Protein AF-0000000072117543 (afdb_homodimer)

Structure (mmCIF, N/CA/C/O backbone):
data_AF-0000000072117543-model_v1
#
loop_
_entity.id
_entity.type
_entity.pdbx_description
1 polymer 'LOB domain-containing protein 6'
#
loop_
_atom_site.group_PDB
_atom_site.id
_atom_site.type_symbol
_atom_site.label_atom_id
_atom_site.label_alt_id
_atom_site.label_comp_id
_atom_site.label_asym_id
_atom_site.label_entity_id
_atom_site.label_seq_id
_atom_site.pdbx_PDB_ins_code
_atom_site.Cartn_x
_atom_site.Cartn_y
_atom_site.Cartn_z
_atom_site.occupancy
_atom_site.B_iso_or_equiv
_atom_site.auth_seq_id
_atom_site.auth_comp_id
_atom_site.auth_asym_id
_atom_site.auth_atom_id
_atom_site.pdbx_PDB_model_num
ATOM 1 N N . MET A 1 1 ? -34.312 5.879 46.844 1 27.36 1 MET A N 1
ATOM 2 C CA . MET A 1 1 ? -33.438 5.023 46.031 1 27.36 1 MET A CA 1
ATOM 3 C C . MET A 1 1 ? -33.031 5.738 44.75 1 27.36 1 MET A C 1
ATOM 5 O O . MET A 1 1 ? -33.875 6.012 43.875 1 27.36 1 MET A O 1
ATOM 9 N N . SER A 1 2 ? -32.125 6.746 44.812 1 29.12 2 SER A N 1
ATOM 10 C CA . SER A 1 2 ? -31.562 7.66 43.812 1 29.12 2 SER A CA 1
ATOM 11 C C . SER A 1 2 ? -31.016 6.898 42.625 1 29.12 2 SER A C 1
ATOM 13 O O . SER A 1 2 ? -30.203 5.984 42.781 1 29.12 2 SER A O 1
ATOM 15 N N . SER A 1 3 ? -31.875 6.582 41.625 1 30.41 3 SER A N 1
ATOM 16 C CA . SER A 1 3 ? -31.516 6.02 40.344 1 30.41 3 SER A CA 1
ATOM 17 C C . SER A 1 3 ? -30.281 6.699 39.781 1 30.41 3 SER A C 1
ATOM 19 O O . SER A 1 3 ? -30.281 7.906 39.5 1 30.41 3 SER A O 1
ATOM 21 N N . SER A 1 4 ? -29.094 6.383 40.312 1 31.41 4 SER A N 1
ATOM 22 C CA . SER A 1 4 ? -27.812 6.785 39.75 1 31.41 4 SER A CA 1
ATOM 23 C C . SER A 1 4 ? -27.812 6.598 38.219 1 31.41 4 SER A C 1
ATOM 25 O O . SER A 1 4 ? -27.984 5.48 37.719 1 31.41 4 SER A O 1
ATOM 27 N N . SER A 1 5 ? -28.547 7.457 37.5 1 33.91 5 SER A N 1
ATOM 28 C CA . SER A 1 5 ? -28.344 7.566 36.062 1 33.91 5 SER A CA 1
ATOM 29 C C 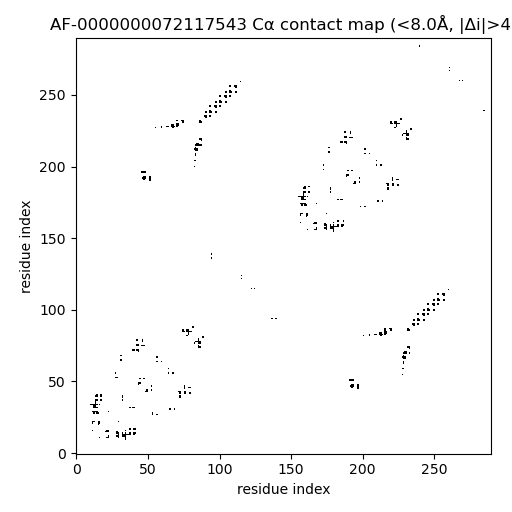. SER A 1 5 ? -26.875 7.332 35.688 1 33.91 5 SER A C 1
ATOM 31 O O . SER A 1 5 ? -26 8.094 36.094 1 33.91 5 SER A O 1
ATOM 33 N N . SER A 1 6 ? -26.359 6.152 35.875 1 35.62 6 SER A N 1
ATOM 34 C CA . SER A 1 6 ? -25.109 5.75 35.281 1 35.62 6 SER A CA 1
ATOM 35 C C . SER A 1 6 ? -24.891 6.445 33.938 1 35.62 6 SER A C 1
ATOM 37 O O . SER A 1 6 ? -25.609 6.195 32.969 1 35.62 6 SER A O 1
ATOM 39 N N . LEU A 1 7 ? -24.781 7.754 33.906 1 36.78 7 LEU A N 1
ATOM 40 C CA . LEU A 1 7 ? -24.234 8.43 32.75 1 36.78 7 LEU A CA 1
ATOM 41 C C . LEU A 1 7 ? -23.266 7.512 32 1 36.78 7 LEU A C 1
ATOM 43 O O . LEU A 1 7 ? -22.219 7.137 32.531 1 36.78 7 LEU A O 1
ATOM 47 N N . SER A 1 8 ? -23.656 6.465 31.516 1 41.28 8 SER A N 1
ATOM 48 C CA . SER A 1 8 ? -22.906 5.707 30.516 1 41.28 8 SER A CA 1
ATOM 49 C C . SER A 1 8 ? -21.891 6.594 29.797 1 41.28 8 SER A C 1
ATOM 51 O O . SER A 1 8 ? -22.266 7.461 29 1 41.28 8 SER A O 1
ATOM 53 N N . SER A 1 9 ? -21.016 7.348 30.344 1 47.25 9 SER A N 1
ATOM 54 C CA . SER A 1 9 ? -19.891 8.195 29.969 1 47.25 9 SER A CA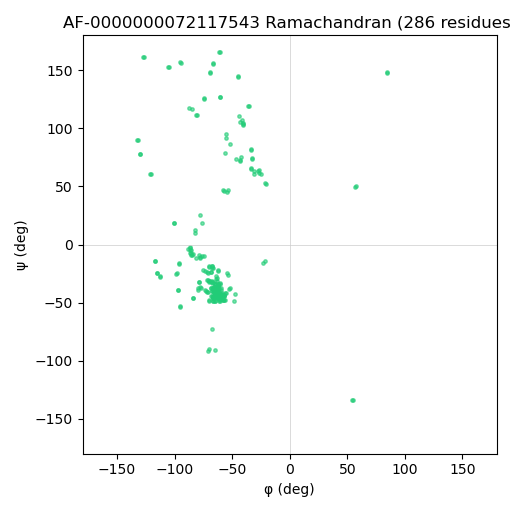 1
ATOM 55 C C . SER A 1 9 ? -19.25 7.73 28.672 1 47.25 9 SER A C 1
ATOM 57 O O . SER A 1 9 ? -18.641 6.656 28.609 1 47.25 9 SER A O 1
ATOM 59 N N . ASN A 1 10 ? -19.953 7.781 27.609 1 61.34 10 ASN A N 1
ATOM 60 C CA . ASN A 1 10 ? -19.531 7.426 26.266 1 61.34 10 ASN A CA 1
ATOM 61 C C . ASN A 1 10 ? -18.047 7.762 26.031 1 61.34 10 ASN A C 1
ATOM 63 O O . ASN A 1 10 ? -17.672 8.93 26.062 1 61.34 10 ASN A O 1
ATOM 67 N N . SER A 1 11 ? -17.109 7.004 26.422 1 84.44 11 SER A N 1
ATOM 68 C CA . SER A 1 11 ? -15.672 7.141 26.25 1 84.44 11 SER A CA 1
ATOM 69 C C . SER A 1 11 ? -15.328 7.766 24.906 1 84.44 11 SER A C 1
ATOM 71 O O . SER A 1 11 ? -15.922 7.41 23.875 1 84.44 11 SER A O 1
ATOM 73 N N . PRO A 1 12 ? -14.648 8.953 25 1 94.12 12 PRO A N 1
ATOM 74 C CA . PRO A 1 12 ? -14.203 9.547 23.734 1 94.12 12 PRO A CA 1
ATOM 75 C C . PRO A 1 12 ? -13.57 8.531 22.797 1 94.12 12 PRO A C 1
ATOM 77 O O . PRO A 1 12 ? -13.023 7.523 23.234 1 94.12 12 PRO A O 1
ATOM 80 N N . CYS A 1 13 ? -13.797 8.695 21.578 1 97.19 13 CYS A N 1
ATOM 81 C CA . CYS A 1 13 ? -13.156 7.801 20.609 1 97.19 13 CYS A CA 1
ATOM 82 C C . CYS A 1 13 ? -11.641 7.898 20.703 1 97.19 13 CYS A C 1
ATOM 84 O O . CYS A 1 13 ? -11.109 8.797 21.359 1 97.19 13 CYS A O 1
ATOM 86 N N . ALA A 1 14 ? -10.914 7.012 20.141 1 97.88 14 ALA A N 1
ATOM 87 C CA . ALA A 1 14 ? -9.453 6.945 20.203 1 97.88 14 ALA A CA 1
ATOM 88 C C . ALA A 1 14 ? -8.82 8.18 19.562 1 97.88 14 ALA A C 1
ATOM 90 O O . ALA A 1 14 ? -7.785 8.656 20.031 1 97.88 14 ALA A O 1
ATOM 91 N N . ALA A 1 15 ? -9.453 8.695 18.531 1 98.25 15 ALA A N 1
ATOM 92 C CA . ALA A 1 15 ? -8.93 9.875 17.844 1 98.25 15 ALA A CA 1
ATOM 93 C C . ALA A 1 15 ? -8.992 11.102 18.75 1 98.25 15 ALA A C 1
ATOM 95 O O . ALA A 1 15 ? -8 11.82 18.906 1 98.25 15 ALA A O 1
ATOM 96 N N . CYS A 1 16 ? -10.109 11.297 19.328 1 98.19 16 CYS A N 1
ATOM 97 C CA . CYS A 1 16 ? -10.305 12.477 20.172 1 98.19 16 CYS A CA 1
ATOM 98 C C . CYS A 1 16 ? -9.445 12.398 21.422 1 98.19 16 CYS A C 1
ATOM 100 O O . CYS A 1 16 ? -8.93 13.414 21.891 1 98.19 16 CYS A O 1
ATOM 102 N N . LYS A 1 17 ? -9.359 11.242 21.984 1 97.31 17 LYS A N 1
ATOM 103 C CA . LYS A 1 17 ? -8.461 11.062 23.125 1 97.31 17 LYS A CA 1
ATOM 104 C C . LYS A 1 17 ? -7.02 11.414 22.75 1 97.31 17 LYS A C 1
ATOM 106 O O . LYS A 1 17 ? -6.332 12.109 23.5 1 97.31 17 LYS A O 1
ATOM 111 N N . PHE A 1 18 ? -6.574 10.883 21.625 1 97.81 18 PHE A N 1
ATOM 112 C CA . PHE A 1 18 ? -5.215 11.102 21.141 1 97.81 18 PHE A CA 1
ATOM 113 C C . PHE A 1 18 ? -4.969 12.57 20.859 1 97.81 18 PHE A C 1
ATOM 115 O O . PHE A 1 18 ? -3.896 13.102 21.156 1 97.81 18 PHE A O 1
ATOM 122 N N . LEU A 1 19 ? -5.953 13.211 20.266 1 97.44 19 LEU A N 1
ATOM 123 C CA . LEU A 1 19 ? -5.82 14.602 19.828 1 97.44 19 LEU A CA 1
ATOM 124 C C . LEU A 1 19 ? -6.164 15.562 20.969 1 97.44 19 LEU A C 1
ATOM 126 O O . LEU A 1 19 ? -6.109 16.781 20.797 1 97.44 19 LEU A O 1
ATOM 130 N N . ARG A 1 20 ? -6.566 15 22.125 1 96.12 20 ARG A N 1
ATOM 131 C CA . ARG A 1 20 ? -6.91 15.766 23.312 1 96.12 20 ARG A CA 1
ATOM 132 C C . ARG A 1 20 ? -8.016 16.766 23.016 1 96.12 20 ARG A C 1
ATOM 134 O O . ARG A 1 20 ? -7.887 17.953 23.312 1 96.12 20 ARG A O 1
ATOM 141 N N . ARG A 1 21 ? -9.07 16.266 22.391 1 94.56 21 ARG A N 1
ATOM 142 C CA . ARG A 1 21 ? -10.266 17.062 22.109 1 94.56 21 ARG A CA 1
ATOM 143 C C . ARG A 1 21 ? -11.516 16.375 22.641 1 94.56 21 ARG A C 1
ATOM 145 O O . ARG A 1 21 ? -11.5 15.18 22.938 1 94.56 21 ARG A O 1
ATOM 152 N N . LYS A 1 22 ? -12.562 17.203 22.781 1 94.38 22 LYS A N 1
ATOM 153 C CA . LYS A 1 22 ? -13.852 16.672 23.203 1 94.38 22 LYS A CA 1
ATOM 154 C C . LYS A 1 22 ? -14.531 15.914 22.078 1 94.38 22 LYS A C 1
ATOM 156 O O . LYS A 1 22 ? -14.695 16.453 20.969 1 94.38 22 LYS A O 1
ATOM 161 N N . CYS A 1 23 ? -14.867 14.742 22.391 1 96.06 23 CYS A N 1
ATOM 162 C CA . CYS A 1 23 ? -15.516 13.898 21.391 1 96.06 23 CYS A CA 1
ATOM 163 C C . CYS A 1 23 ? -17.016 14.211 21.297 1 96.06 23 CYS A C 1
ATOM 165 O O . CYS A 1 23 ? -17.766 13.914 22.234 1 96.06 23 CYS A O 1
ATOM 167 N N . GLN A 1 24 ? -17.484 14.773 20.234 1 94.5 24 GLN A N 1
ATOM 168 C CA . GLN A 1 24 ? -18.859 15.203 20.047 1 94.5 24 GLN A CA 1
ATOM 169 C C . GLN A 1 24 ? -19.672 14.125 19.328 1 94.5 24 GLN A C 1
ATOM 171 O O . GLN A 1 24 ? -19.109 13.234 18.688 1 94.5 24 GLN A O 1
ATOM 176 N N . PRO A 1 25 ? -20.984 14.086 19.453 1 91.31 25 PRO A N 1
ATOM 177 C CA . PRO A 1 25 ? -21.844 13.094 18.797 1 91.31 25 PRO A CA 1
ATOM 178 C C . PRO A 1 25 ? -21.641 13.055 17.281 1 91.31 25 PRO A C 1
ATOM 180 O O . PRO A 1 25 ? -21.797 11.992 16.672 1 91.31 25 PRO A O 1
ATOM 183 N N . GLU A 1 26 ? -21.188 14.078 16.625 1 92.69 26 GLU A N 1
ATOM 184 C CA . GLU A 1 26 ? -21.016 14.125 15.18 1 92.69 26 GLU A CA 1
ATOM 185 C C . GLU A 1 26 ? -19.562 13.906 14.797 1 92.69 26 GLU A C 1
ATOM 187 O O . GLU A 1 26 ? -19.156 14.219 13.68 1 92.69 26 GLU A O 1
ATOM 192 N N . CYS A 1 27 ? -18.812 13.359 15.727 1 95.69 27 CYS A N 1
ATOM 193 C CA . CYS A 1 27 ? -17.406 13.141 15.461 1 95.69 27 CYS A CA 1
ATOM 194 C C . CYS A 1 27 ? -17.203 12.211 14.273 1 95.69 27 CYS A C 1
ATOM 196 O O . CYS A 1 27 ? -17.703 11.086 14.266 1 95.69 27 CYS A O 1
ATOM 198 N N . THR A 1 28 ? -16.406 12.672 13.32 1 94.81 28 THR A N 1
ATOM 199 C CA . THR A 1 28 ? -16.172 11.945 12.078 1 94.81 28 THR A CA 1
ATOM 200 C C . THR A 1 28 ? -15.344 10.695 12.328 1 94.81 28 THR A C 1
ATOM 202 O O . THR A 1 28 ? -15.406 9.734 11.555 1 94.81 28 THR A O 1
ATOM 205 N N . PHE A 1 29 ? -14.648 10.617 13.43 1 97.44 29 PHE A N 1
ATOM 206 C CA . PHE A 1 29 ? -13.711 9.531 13.703 1 97.44 29 PHE A CA 1
ATOM 207 C C . PHE A 1 29 ? -14.352 8.461 14.578 1 97.44 29 PHE A C 1
ATOM 209 O O . PHE A 1 29 ? -13.961 7.293 14.531 1 97.44 29 PHE A O 1
ATOM 216 N N . ALA A 1 30 ? -15.336 8.797 15.344 1 96.88 30 ALA A N 1
ATOM 217 C CA . ALA A 1 30 ? -15.883 7.961 16.406 1 96.88 30 ALA A CA 1
ATOM 218 C C . ALA A 1 30 ? -16.328 6.605 15.859 1 96.88 30 ALA A C 1
ATOM 220 O O . ALA A 1 30 ? -16.062 5.566 16.469 1 96.88 30 ALA A O 1
ATOM 221 N N . PRO A 1 31 ? -16.984 6.531 14.688 1 96.31 31 PRO A N 1
ATOM 222 C CA . PRO A 1 31 ? -17.438 5.23 14.188 1 96.31 31 PRO A CA 1
ATOM 223 C C . PRO A 1 31 ? -16.281 4.309 13.805 1 96.31 31 PRO A C 1
ATOM 225 O O . PRO A 1 31 ? -16.453 3.086 13.766 1 96.31 31 PRO A O 1
ATOM 228 N N . TYR A 1 32 ? -15.125 4.895 13.609 1 97.38 32 TYR A N 1
ATOM 229 C CA . TYR A 1 32 ? -14.094 4.109 12.938 1 97.38 32 TYR A CA 1
ATOM 230 C C . TYR A 1 32 ? -12.891 3.893 13.844 1 97.38 32 TYR A C 1
ATOM 232 O O . TYR A 1 32 ? -12.047 3.035 13.578 1 97.38 32 TYR A O 1
ATOM 240 N N . PHE A 1 33 ? -12.82 4.637 14.906 1 98.06 33 PHE A N 1
ATOM 241 C CA . PHE A 1 33 ? -11.711 4.555 15.844 1 98.06 33 PHE A CA 1
ATOM 242 C C . PHE A 1 33 ? -12.219 4.43 17.266 1 98.06 33 PHE A C 1
ATOM 244 O O . PHE A 1 33 ? -12.141 5.383 18.047 1 98.06 33 PHE A O 1
ATOM 251 N N . PRO A 1 34 ? -12.617 3.283 17.594 1 96.19 34 PRO A N 1
ATOM 252 C CA . PRO A 1 34 ? -13.148 3.076 18.938 1 96.19 34 PRO A CA 1
ATOM 253 C C . PRO A 1 34 ? -12.086 3.238 20.031 1 96.19 34 PRO A C 1
ATOM 255 O O . PRO A 1 34 ? -10.891 3.053 19.766 1 96.19 34 PRO A O 1
ATOM 258 N N . PRO A 1 35 ? -12.492 3.541 21.234 1 95.56 35 PRO A N 1
ATOM 259 C CA . PRO A 1 35 ? -11.555 3.816 22.328 1 95.56 35 PRO A CA 1
ATOM 260 C C . PRO A 1 35 ? -10.68 2.611 22.672 1 95.56 35 PRO A C 1
ATOM 262 O O . PRO A 1 35 ? -9.586 2.773 23.203 1 95.56 35 PRO A O 1
ATOM 265 N N . ASP A 1 36 ? -11.125 1.501 22.344 1 95.25 36 ASP A N 1
ATOM 266 C CA . ASP A 1 36 ? -10.375 0.305 22.719 1 95.25 36 ASP A CA 1
ATOM 267 C C . ASP A 1 36 ? -9.297 -0.018 21.688 1 95.25 36 ASP A C 1
ATOM 269 O O . ASP A 1 36 ? -8.523 -0.959 21.859 1 95.25 36 ASP A O 1
ATOM 273 N N . GLN A 1 37 ? -9.203 0.681 20.594 1 95.81 37 GLN A N 1
ATOM 274 C CA . GLN A 1 37 ? -8.164 0.503 19.594 1 95.81 37 GLN A CA 1
ATOM 275 C C . GLN A 1 37 ? -7.359 1.785 19.391 1 95.81 37 GLN A C 1
ATOM 277 O O . GLN A 1 37 ? -7.305 2.326 18.281 1 95.81 37 GLN A O 1
ATOM 282 N N . PRO A 1 38 ? -6.719 2.242 20.422 1 97.31 38 PRO A N 1
ATOM 283 C CA . PRO A 1 38 ? -6.004 3.518 20.344 1 97.31 38 PRO A CA 1
ATOM 284 C C . PRO A 1 38 ? -4.852 3.486 19.328 1 97.31 38 PRO A C 1
ATOM 286 O O . PRO A 1 38 ? -4.559 4.5 18.703 1 97.31 38 PRO A O 1
ATOM 289 N N . GLN A 1 39 ? -4.211 2.363 19.109 1 98 39 GLN A N 1
ATOM 290 C CA . GLN A 1 39 ? -3.074 2.26 18.203 1 98 39 GLN A CA 1
ATOM 291 C C . GLN A 1 39 ? -3.514 2.426 16.75 1 98 39 GLN A C 1
ATOM 293 O O . GLN A 1 39 ? -2.76 2.941 15.922 1 98 39 GLN A O 1
ATOM 298 N N . LYS A 1 40 ? -4.727 1.984 16.484 1 97.94 40 LYS A N 1
ATOM 299 C CA . LYS A 1 40 ? -5.23 2.113 15.117 1 97.94 40 LYS A CA 1
ATOM 300 C C . LYS A 1 40 ? -5.195 3.566 14.656 1 97.94 40 LYS A C 1
ATOM 302 O O . LYS A 1 40 ? -4.688 3.865 13.57 1 97.94 40 LYS A O 1
ATOM 307 N N . PHE A 1 41 ? -5.695 4.465 15.492 1 98.25 41 PHE A N 1
ATOM 308 C CA . PHE A 1 41 ? -5.691 5.871 15.109 1 98.25 41 PHE A CA 1
ATOM 309 C C . PHE A 1 41 ? -4.281 6.445 15.164 1 98.25 41 PHE A C 1
ATOM 311 O O . PHE A 1 41 ? -3.891 7.23 14.305 1 98.25 41 PHE A O 1
ATOM 318 N N . ALA A 1 42 ? -3.551 6.059 16.172 1 98.56 42 ALA A N 1
ATOM 319 C CA . ALA A 1 42 ? -2.193 6.578 16.328 1 98.56 42 ALA A CA 1
ATOM 320 C C . ALA A 1 42 ? -1.356 6.293 15.086 1 98.56 42 ALA A C 1
ATOM 322 O O . ALA A 1 42 ? -0.629 7.164 14.602 1 98.56 42 ALA A O 1
ATOM 323 N N . ASN A 1 43 ? -1.469 5.102 14.57 1 98.44 43 ASN A N 1
ATOM 324 C CA . ASN A 1 43 ? -0.711 4.715 13.391 1 98.44 43 ASN A CA 1
ATOM 325 C C . ASN A 1 43 ? -1.179 5.477 12.148 1 98.44 43 ASN A C 1
ATOM 327 O O . ASN A 1 43 ? -0.359 5.969 11.375 1 98.44 43 ASN A O 1
ATOM 331 N N . VAL A 1 44 ? -2.5 5.57 12.016 1 98.75 44 VAL A N 1
ATOM 332 C CA . VAL A 1 44 ? -3.07 6.273 10.875 1 98.75 44 VAL A CA 1
ATOM 333 C C . VAL A 1 44 ? -2.674 7.746 10.922 1 98.75 44 VAL A C 1
ATOM 335 O O . VAL A 1 44 ? -2.314 8.336 9.898 1 98.75 44 VAL A O 1
ATOM 338 N N . HIS A 1 45 ? -2.684 8.289 12.086 1 98.44 45 HIS A N 1
ATOM 339 C CA . HIS A 1 45 ? -2.316 9.695 12.266 1 98.44 45 HIS A CA 1
ATOM 340 C C . HIS A 1 45 ? -0.845 9.922 11.945 1 98.44 45 HIS A C 1
ATOM 342 O O . HIS A 1 45 ? -0.49 10.93 11.328 1 98.44 45 HIS A O 1
ATOM 348 N N . LYS A 1 46 ? -0.027 9.039 12.422 1 98 46 LYS A N 1
ATOM 349 C CA . LYS A 1 46 ? 1.412 9.18 12.219 1 98 46 LYS A CA 1
ATOM 350 C C . LYS A 1 46 ? 1.763 9.188 10.734 1 98 46 LYS A C 1
ATOM 352 O O . LYS A 1 46 ? 2.682 9.891 10.312 1 98 46 LYS A O 1
ATOM 357 N N . VAL A 1 47 ? 1.016 8.438 9.953 1 98.69 47 VAL A N 1
ATOM 358 C CA . VAL A 1 47 ? 1.385 8.242 8.562 1 98.69 47 VAL A CA 1
ATOM 359 C C . VAL A 1 47 ? 0.614 9.219 7.676 1 98.69 47 VAL A C 1
ATOM 361 O O . VAL A 1 47 ? 1.186 9.828 6.77 1 98.69 47 VAL A O 1
ATOM 364 N N . PHE A 1 48 ? -0.648 9.461 7.977 1 98.56 48 PHE A N 1
ATOM 365 C CA . PHE A 1 48 ? -1.488 10.203 7.043 1 98.56 48 PHE A CA 1
ATOM 366 C C . PHE A 1 48 ? -1.87 11.562 7.621 1 98.56 48 PHE A C 1
ATOM 368 O O . PHE A 1 48 ? -2.164 12.5 6.875 1 98.56 48 PHE A O 1
ATOM 375 N N . GLY A 1 49 ? -1.917 11.656 8.938 1 97.94 49 GLY A N 1
ATOM 376 C CA . GLY A 1 49 ? -2.383 12.891 9.562 1 97.94 49 GLY A CA 1
ATOM 377 C C . GLY A 1 49 ? -3.895 12.961 9.688 1 97.94 49 GLY A C 1
ATOM 378 O O . GLY A 1 49 ? -4.617 12.453 8.82 1 97.94 49 GLY A O 1
ATOM 379 N N . ALA A 1 50 ? -4.344 13.602 10.711 1 97.19 50 ALA A N 1
ATOM 380 C CA . ALA A 1 50 ? -5.77 13.695 11.008 1 97.19 50 ALA A CA 1
ATOM 381 C C . ALA A 1 50 ? -6.504 14.5 9.938 1 97.19 50 ALA A C 1
ATOM 383 O O . ALA A 1 50 ? -7.609 14.141 9.531 1 97.19 50 ALA A O 1
ATOM 384 N N . SER A 1 51 ? -5.887 15.547 9.43 1 96.31 51 SER A N 1
ATOM 385 C CA . SER A 1 51 ? -6.523 16.422 8.445 1 96.31 51 SER A CA 1
ATOM 386 C C . SER A 1 51 ? -6.758 15.688 7.129 1 96.31 51 SER A C 1
ATOM 388 O O . SER A 1 51 ? -7.84 15.773 6.547 1 96.31 51 SER A O 1
ATOM 390 N N . ASN A 1 52 ? -5.77 15.016 6.703 1 97.25 52 ASN A N 1
ATOM 391 C CA . ASN A 1 52 ? -5.891 14.297 5.441 1 97.25 52 ASN A CA 1
ATOM 392 C C . ASN A 1 52 ? -6.902 13.156 5.535 1 97.25 52 ASN A C 1
ATOM 394 O O . ASN A 1 52 ? -7.641 12.898 4.586 1 97.25 52 ASN A O 1
ATOM 398 N N . VAL A 1 53 ? -6.918 12.492 6.691 1 98.06 53 VAL A N 1
ATOM 399 C CA . VAL A 1 53 ? -7.887 11.414 6.898 1 98.06 53 VAL A CA 1
ATOM 400 C C . VAL A 1 53 ? -9.305 11.984 6.891 1 98.06 53 VAL A C 1
ATOM 402 O O . VAL A 1 53 ? -10.211 11.414 6.281 1 98.06 53 VAL A O 1
ATOM 405 N N . THR A 1 54 ? -9.5 13.109 7.543 1 97.69 54 THR A N 1
ATOM 406 C CA . THR A 1 54 ? -10.805 13.758 7.566 1 97.69 54 THR A CA 1
ATOM 407 C C . THR A 1 54 ? -11.242 14.148 6.156 1 97.69 54 THR A C 1
ATOM 409 O O . THR A 1 54 ? -12.391 13.922 5.777 1 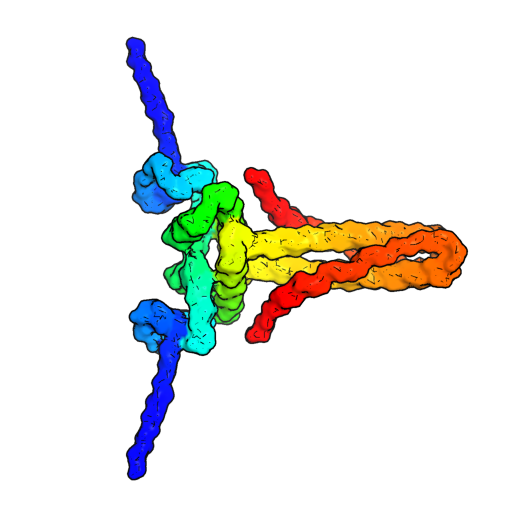97.69 54 THR A O 1
ATOM 412 N N . LYS A 1 55 ? -10.328 14.766 5.422 1 97.75 55 LYS A N 1
ATOM 413 C CA . LYS A 1 55 ? -10.625 15.148 4.043 1 97.75 55 LYS A CA 1
ATOM 414 C C . LYS A 1 55 ? -11.047 13.938 3.215 1 97.75 55 LYS A C 1
ATOM 416 O O . LYS A 1 55 ? -12.023 14 2.465 1 97.75 55 LYS A O 1
ATOM 421 N N . LEU A 1 56 ? -10.336 12.812 3.355 1 97.44 56 LEU A N 1
ATOM 422 C CA . LEU A 1 56 ? -10.641 11.594 2.617 1 97.44 56 LEU A CA 1
ATOM 423 C C . LEU A 1 56 ? -12.031 11.078 2.979 1 97.44 56 LEU A C 1
ATOM 425 O O . LEU A 1 56 ? -12.82 10.727 2.094 1 97.44 56 LEU A O 1
ATOM 429 N N . LEU A 1 57 ? -12.32 11.055 4.266 1 97.56 57 LEU A N 1
ATOM 430 C CA . LEU A 1 57 ? -13.602 10.539 4.73 1 97.56 57 LEU A CA 1
ATOM 431 C C . LEU A 1 57 ? -14.75 11.414 4.238 1 97.56 57 LEU A C 1
ATOM 433 O O . LEU A 1 57 ? -15.82 10.906 3.912 1 97.56 57 LEU A O 1
ATOM 437 N N . ASN A 1 58 ? -14.484 12.695 4.141 1 96.88 58 ASN A N 1
ATOM 438 C CA . ASN A 1 58 ? -15.508 13.625 3.686 1 96.88 58 ASN A CA 1
ATOM 439 C C . ASN A 1 58 ? -15.797 13.453 2.195 1 96.88 58 ASN A C 1
ATOM 441 O O . ASN A 1 58 ? -16.875 13.805 1.725 1 96.88 58 ASN A O 1
ATOM 445 N N . GLU A 1 59 ? -14.852 12.953 1.499 1 96.69 59 GLU A N 1
ATOM 446 C CA . GLU A 1 59 ? -15.008 12.758 0.059 1 96.69 59 GLU A CA 1
ATOM 447 C C . GLU A 1 59 ? -15.703 11.438 -0.252 1 96.69 59 GLU A C 1
ATOM 449 O O . GLU A 1 59 ? -16.156 11.219 -1.378 1 96.69 59 GLU A O 1
ATOM 454 N N . LEU A 1 60 ? -15.898 10.594 0.698 1 97.56 60 LEU A N 1
ATOM 455 C CA . LEU A 1 60 ? -16.422 9.25 0.485 1 97.56 60 LEU A CA 1
ATOM 456 C C . LEU A 1 60 ? -17.875 9.156 0.922 1 97.56 60 LEU A C 1
ATOM 458 O O . LEU A 1 60 ? -18.328 9.93 1.767 1 97.56 60 LEU A O 1
ATOM 462 N N . GLN A 1 61 ? -18.562 8.25 0.283 1 97.06 61 GLN A N 1
ATOM 463 C CA . GLN A 1 61 ? -19.891 7.914 0.761 1 97.06 61 GLN A CA 1
ATOM 464 C C . GLN A 1 61 ? -19.828 7.18 2.098 1 97.06 61 GLN A C 1
ATOM 466 O O . GLN A 1 61 ? -18.859 6.457 2.369 1 97.06 61 GLN A O 1
ATOM 471 N N . PRO A 1 62 ? -20.844 7.367 2.939 1 95.62 62 PRO A N 1
ATOM 472 C CA . PRO A 1 62 ? -20.828 6.77 4.277 1 95.62 62 PRO A CA 1
ATOM 473 C C . PRO A 1 62 ? -20.562 5.27 4.254 1 95.62 62 PRO A C 1
ATOM 475 O O . PRO A 1 62 ? -19.828 4.754 5.102 1 95.62 62 PRO A O 1
ATOM 478 N N . HIS A 1 63 ? -21.078 4.527 3.316 1 95.81 63 HIS A N 1
ATOM 479 C CA . HIS A 1 63 ? -20.938 3.074 3.299 1 95.81 63 HIS A CA 1
ATOM 480 C C . HIS A 1 63 ? -19.531 2.654 2.875 1 95.81 63 HIS A C 1
ATOM 482 O O . HIS A 1 63 ? -19.141 1.499 3.057 1 95.81 63 HIS A O 1
ATOM 488 N N . GLN A 1 64 ? -18.719 3.615 2.395 1 97.81 64 GLN A N 1
ATOM 489 C CA . GLN A 1 64 ? -17.359 3.346 1.939 1 97.81 64 GLN A CA 1
ATOM 490 C C . GLN A 1 64 ? -16.344 3.639 3.039 1 97.81 64 GLN A C 1
ATOM 492 O O . GLN A 1 64 ? -15.203 3.188 2.971 1 97.81 64 GLN A O 1
ATOM 497 N N . ARG A 1 65 ? -16.719 4.34 4.023 1 97.88 65 ARG A N 1
ATOM 498 C CA . ARG A 1 65 ? -15.781 4.953 4.957 1 97.88 65 ARG A CA 1
ATOM 499 C C . ARG A 1 65 ? -15.133 3.896 5.848 1 97.88 65 ARG A C 1
ATOM 501 O O . ARG A 1 65 ? -13.938 3.977 6.148 1 97.88 65 ARG A O 1
ATOM 508 N N . GLU A 1 66 ? -15.898 2.959 6.277 1 95.81 66 GLU A N 1
ATOM 509 C CA . GLU A 1 66 ? -15.336 1.913 7.125 1 95.81 66 GLU A CA 1
ATOM 510 C C . GLU A 1 66 ? -14.219 1.161 6.398 1 95.81 66 GLU A C 1
ATOM 512 O O . GLU A 1 66 ? -13.148 0.935 6.961 1 95.81 66 GLU A O 1
ATOM 517 N N . ASP A 1 67 ? -14.453 0.779 5.168 1 97.06 67 ASP A N 1
ATOM 518 C CA . ASP A 1 67 ? -13.445 0.087 4.375 1 97.06 67 ASP A CA 1
ATOM 519 C C . ASP A 1 67 ? -12.219 0.973 4.152 1 97.06 67 ASP A C 1
ATOM 521 O O . ASP A 1 67 ? -11.086 0.492 4.188 1 97.06 67 ASP A O 1
ATOM 525 N N . ALA A 1 68 ? -12.422 2.172 3.867 1 98.31 68 ALA A N 1
ATOM 526 C CA . ALA A 1 68 ? -11.32 3.1 3.633 1 98.31 68 ALA A CA 1
ATOM 527 C C . ALA A 1 68 ? -10.445 3.242 4.879 1 98.31 68 ALA A C 1
ATOM 529 O O . ALA A 1 68 ? -9.211 3.219 4.785 1 98.31 68 ALA A O 1
ATOM 530 N N . VAL A 1 69 ? -11.078 3.355 6.051 1 98.5 69 VAL A N 1
ATOM 531 C CA . VAL A 1 69 ? -10.328 3.506 7.297 1 98.5 69 VAL A CA 1
ATOM 532 C C . VAL A 1 69 ? -9.523 2.238 7.574 1 98.5 69 VAL A C 1
ATOM 534 O O . VAL A 1 69 ? -8.375 2.309 8.008 1 98.5 69 VAL A O 1
ATOM 537 N N . ASN A 1 70 ? -10.141 1.121 7.305 1 97.81 70 ASN A N 1
ATOM 538 C CA . ASN A 1 70 ? -9.438 -0.141 7.504 1 97.81 70 ASN A CA 1
ATOM 539 C C . ASN A 1 70 ? -8.258 -0.28 6.551 1 97.81 70 ASN A C 1
ATOM 541 O O . ASN A 1 70 ? -7.195 -0.782 6.938 1 97.81 70 ASN A O 1
ATOM 545 N N . SER A 1 71 ? -8.422 0.107 5.352 1 98.69 71 SER A N 1
ATOM 546 C CA . SER A 1 71 ? -7.32 0.077 4.395 1 98.69 71 SER A CA 1
ATOM 547 C C . SER A 1 71 ? -6.215 1.051 4.789 1 98.69 71 SER A C 1
ATOM 549 O O . SER A 1 71 ? -5.027 0.727 4.688 1 98.69 71 SER A O 1
ATOM 551 N N . LEU A 1 72 ? -6.613 2.199 5.258 1 98.62 72 LEU A N 1
ATOM 552 C CA . LEU A 1 72 ? -5.637 3.166 5.742 1 98.62 72 LEU A CA 1
ATOM 553 C C . LEU A 1 72 ? -4.844 2.596 6.914 1 98.62 72 LEU A C 1
ATOM 555 O O . LEU A 1 72 ? -3.623 2.766 6.988 1 98.62 72 LEU A O 1
ATOM 559 N N . ALA A 1 73 ? -5.586 1.973 7.781 1 98.69 73 ALA A N 1
ATOM 560 C CA . ALA A 1 73 ? -4.934 1.396 8.953 1 98.69 73 ALA A CA 1
ATOM 561 C C . ALA A 1 73 ? -3.918 0.33 8.547 1 98.69 73 ALA A C 1
ATOM 563 O O . ALA A 1 73 ? -2.812 0.277 9.094 1 98.69 73 ALA A O 1
ATOM 564 N N . TYR A 1 74 ? -4.273 -0.49 7.621 1 98.5 74 TYR A N 1
ATOM 565 C CA . TYR A 1 74 ? -3.348 -1.502 7.121 1 98.5 74 TYR A CA 1
ATOM 566 C C . TYR A 1 74 ? -2.111 -0.856 6.508 1 98.5 74 TYR A C 1
ATOM 568 O O . TYR A 1 74 ? -0.983 -1.269 6.793 1 98.5 74 TYR A O 1
ATOM 576 N N . GLU A 1 75 ? -2.326 0.105 5.668 1 98.62 75 GLU A N 1
ATOM 577 C CA . GLU A 1 75 ? -1.224 0.781 4.988 1 98.62 75 GLU A CA 1
ATOM 578 C C . GLU A 1 75 ? -0.325 1.506 5.988 1 98.62 75 GLU A C 1
ATOM 580 O O . GLU A 1 75 ? 0.898 1.522 5.828 1 98.62 75 GLU A O 1
ATOM 585 N N . ALA A 1 76 ? -0.953 2.08 6.934 1 98.81 76 ALA A N 1
ATOM 586 C CA . ALA A 1 76 ? -0.165 2.732 7.977 1 98.81 76 ALA A CA 1
ATOM 587 C C . ALA A 1 76 ? 0.716 1.727 8.711 1 98.81 76 ALA A C 1
ATOM 589 O O . ALA A 1 76 ? 1.898 1.983 8.945 1 98.81 76 ALA A O 1
ATOM 590 N N . ASP A 1 77 ? 0.136 0.659 9.031 1 98.5 77 ASP A N 1
ATOM 591 C CA . ASP A 1 77 ? 0.884 -0.382 9.727 1 98.5 77 ASP A CA 1
ATOM 592 C C . ASP A 1 77 ? 2.074 -0.854 8.898 1 98.5 77 ASP A C 1
ATOM 594 O O . ASP A 1 77 ? 3.17 -1.05 9.422 1 98.5 77 ASP A O 1
ATOM 598 N N . MET A 1 78 ? 1.872 -1.024 7.637 1 98.12 78 MET A N 1
ATOM 599 C CA . MET A 1 78 ? 2.945 -1.495 6.766 1 98.12 78 MET A CA 1
ATOM 600 C C . MET A 1 78 ? 4.059 -0.458 6.664 1 98.12 78 MET A C 1
ATOM 602 O O . MET A 1 78 ? 5.238 -0.81 6.617 1 98.12 78 MET A O 1
ATOM 606 N N . ARG A 1 79 ? 3.668 0.802 6.629 1 98.44 79 ARG A N 1
ATOM 607 C CA . ARG A 1 79 ? 4.652 1.877 6.539 1 98.44 79 ARG A CA 1
ATOM 608 C C . ARG A 1 79 ? 5.473 1.979 7.82 1 98.44 79 ARG A C 1
ATOM 610 O O . ARG A 1 79 ? 6.676 2.238 7.773 1 98.44 79 ARG A O 1
ATOM 617 N N . LEU A 1 80 ? 4.801 1.759 8.93 1 98.31 80 LEU A N 1
ATOM 618 C CA . LEU A 1 80 ? 5.5 1.835 10.211 1 98.31 80 LEU A CA 1
ATOM 619 C C . LEU A 1 80 ? 6.438 0.645 10.391 1 98.31 80 LEU A C 1
ATOM 621 O O . LEU A 1 80 ? 7.5 0.774 11 1 98.31 80 LEU A O 1
ATOM 625 N N . ARG A 1 81 ? 6.109 -0.482 9.828 1 97.81 81 ARG A N 1
ATOM 626 C CA . ARG A 1 81 ? 6.949 -1.676 9.906 1 97.81 81 ARG A CA 1
ATOM 627 C C . ARG A 1 81 ? 8.125 -1.582 8.938 1 97.81 81 ARG A C 1
ATOM 629 O O . ARG A 1 81 ? 9.227 -2.051 9.242 1 97.81 81 ARG A O 1
ATOM 636 N N . ASP A 1 82 ? 7.875 -1.021 7.82 1 97.94 82 ASP A N 1
ATOM 637 C CA . ASP A 1 82 ? 8.867 -0.801 6.777 1 97.94 82 ASP A CA 1
ATOM 638 C C . ASP A 1 82 ? 8.812 0.632 6.254 1 97.94 82 ASP A C 1
ATOM 640 O O . ASP A 1 82 ? 8.156 0.905 5.25 1 97.94 82 ASP A O 1
ATOM 644 N N . PRO A 1 83 ? 9.531 1.495 6.828 1 98.12 83 PRO A N 1
ATOM 645 C CA . PRO A 1 83 ? 9.422 2.916 6.488 1 98.12 83 PRO A CA 1
ATOM 646 C C . PRO A 1 83 ? 9.898 3.223 5.07 1 98.12 83 PRO A C 1
ATOM 648 O O . PRO A 1 83 ? 9.562 4.273 4.516 1 98.12 83 PRO A O 1
ATOM 651 N N . VAL A 1 84 ? 10.68 2.348 4.516 1 98.31 84 VAL A N 1
ATOM 652 C CA . VAL A 1 84 ? 11.234 2.613 3.189 1 98.31 84 VAL A CA 1
ATOM 653 C C . VAL A 1 84 ? 10.227 2.203 2.119 1 98.31 84 VAL A C 1
ATOM 655 O O . VAL A 1 84 ? 9.914 2.986 1.219 1 98.31 84 VAL A O 1
ATOM 658 N N . TYR A 1 85 ? 9.625 1.043 2.221 1 97.88 85 TYR A N 1
ATOM 659 C CA . TYR A 1 85 ? 8.867 0.54 1.082 1 97.88 85 TYR A CA 1
ATOM 660 C C . TYR A 1 85 ? 7.383 0.447 1.414 1 97.88 85 TYR A C 1
ATOM 662 O O . TYR A 1 85 ? 6.539 0.432 0.515 1 97.88 85 TYR A O 1
ATOM 670 N N . GLY A 1 86 ? 6.977 0.316 2.668 1 97.88 86 GLY A N 1
ATOM 671 C CA . GLY A 1 86 ? 5.566 0.208 3.012 1 97.88 86 GLY A CA 1
ATOM 672 C C . GLY A 1 86 ? 4.855 -0.908 2.27 1 97.88 86 GLY A C 1
ATOM 673 O O . GLY A 1 86 ? 5.367 -2.027 2.184 1 97.88 86 GLY A O 1
ATOM 674 N N . CYS A 1 87 ? 3.709 -0.579 1.758 1 98.38 87 CYS A N 1
ATOM 675 C CA . CYS A 1 87 ? 2.904 -1.561 1.04 1 98.38 87 CYS A CA 1
ATOM 676 C C . CYS A 1 87 ? 3.568 -1.952 -0.275 1 98.38 87 CYS A C 1
ATOM 678 O O . CYS A 1 87 ? 3.277 -3.014 -0.83 1 98.38 87 CYS A O 1
ATOM 680 N N . VAL A 1 88 ? 4.391 -1.085 -0.775 1 98.25 88 VAL A N 1
ATOM 681 C CA . VAL A 1 88 ? 5.086 -1.39 -2.021 1 98.25 88 VAL A CA 1
ATOM 682 C C . VAL A 1 88 ? 5.977 -2.613 -1.829 1 98.25 88 VAL A C 1
ATOM 684 O O . VAL A 1 88 ? 6.145 -3.42 -2.748 1 98.25 88 VAL A O 1
ATOM 687 N N . GLY A 1 89 ? 6.527 -2.707 -0.604 1 97.81 89 GLY A N 1
ATOM 688 C CA . GLY A 1 89 ? 7.27 -3.916 -0.29 1 97.81 89 GLY A CA 1
ATOM 689 C C . GLY A 1 89 ? 6.43 -5.176 -0.378 1 97.81 89 GLY A C 1
ATOM 690 O O . GLY A 1 89 ? 6.859 -6.176 -0.954 1 97.81 89 GLY A O 1
ATOM 691 N N . VAL A 1 90 ? 5.273 -5.141 0.102 1 97.25 90 VAL A N 1
ATOM 692 C CA . VAL A 1 90 ? 4.34 -6.266 0.069 1 97.25 90 VAL A CA 1
ATOM 693 C C . VAL A 1 90 ? 3.965 -6.582 -1.376 1 97.25 90 VAL A C 1
ATOM 695 O O . VAL A 1 90 ? 3.986 -7.746 -1.788 1 97.25 90 VAL A O 1
ATOM 698 N N . ILE A 1 91 ? 3.625 -5.566 -2.041 1 97.69 91 ILE A N 1
ATOM 699 C CA . ILE A 1 91 ? 3.223 -5.707 -3.436 1 97.69 91 ILE A CA 1
ATOM 700 C C . ILE A 1 91 ? 4.359 -6.332 -4.238 1 97.69 91 ILE A C 1
ATOM 702 O O . ILE A 1 91 ? 4.137 -7.25 -5.031 1 97.69 91 ILE A O 1
ATOM 706 N N . SER A 1 92 ? 5.531 -5.809 -4.016 1 96.94 92 SER A N 1
ATOM 707 C CA . SER A 1 92 ? 6.695 -6.336 -4.715 1 96.94 92 SER A CA 1
ATOM 708 C C . SER A 1 92 ? 6.887 -7.82 -4.426 1 96.94 92 SER A C 1
ATOM 710 O O . SER A 1 92 ? 7.168 -8.602 -5.336 1 96.94 92 SER A O 1
ATOM 712 N N . LEU A 1 93 ? 6.805 -8.227 -3.238 1 96.44 93 LEU A N 1
ATOM 713 C CA . LEU A 1 93 ? 6.953 -9.625 -2.855 1 96.44 93 LEU A CA 1
ATOM 714 C C . LEU A 1 93 ? 5.879 -10.484 -3.518 1 96.44 93 LEU A C 1
ATOM 716 O O . LEU A 1 93 ? 6.176 -11.555 -4.055 1 96.44 93 LEU A O 1
ATOM 720 N N . LEU A 1 94 ? 4.695 -9.984 -3.475 1 96.06 94 LEU A N 1
ATOM 721 C CA . LEU A 1 94 ? 3.59 -10.727 -4.074 1 96.06 94 LEU A CA 1
ATOM 722 C C . LEU A 1 94 ? 3.779 -10.859 -5.582 1 96.06 94 LEU A C 1
ATOM 724 O O . LEU A 1 94 ? 3.527 -11.93 -6.148 1 96.06 94 LEU A O 1
ATOM 728 N N . GLN A 1 95 ? 4.188 -9.797 -6.145 1 95 95 GLN A N 1
ATOM 729 C CA . GLN A 1 95 ? 4.434 -9.828 -7.586 1 95 95 GLN A CA 1
ATOM 730 C C . GLN A 1 95 ? 5.535 -10.828 -7.934 1 95 95 GLN A C 1
ATOM 732 O O . GLN A 1 95 ? 5.441 -11.539 -8.938 1 95 95 GLN A O 1
ATOM 737 N N . HIS A 1 96 ? 6.555 -10.891 -7.207 1 94.12 96 HIS A N 1
ATOM 738 C CA . HIS A 1 96 ? 7.621 -11.859 -7.43 1 94.12 96 HIS A CA 1
ATOM 739 C C . HIS A 1 96 ? 7.105 -13.289 -7.285 1 94.12 96 HIS A C 1
ATOM 741 O O . HIS A 1 96 ? 7.414 -14.148 -8.117 1 94.12 96 HIS A O 1
ATOM 747 N N . GLN A 1 97 ? 6.379 -13.477 -6.297 1 95.06 97 GLN A N 1
ATOM 748 C CA . GLN A 1 97 ? 5.805 -14.805 -6.07 1 95.06 97 GLN A CA 1
ATOM 749 C C . GLN A 1 97 ? 4.902 -15.211 -7.23 1 95.06 97 GLN A C 1
ATOM 751 O O . GLN A 1 97 ? 4.926 -16.375 -7.66 1 95.06 97 GLN A O 1
ATOM 756 N N . LEU A 1 98 ? 4.121 -14.328 -7.68 1 95.19 98 LEU A N 1
ATOM 757 C CA . LEU A 1 98 ? 3.234 -14.594 -8.805 1 95.19 98 LEU A CA 1
ATOM 758 C C . LEU A 1 98 ? 4.027 -15.008 -10.039 1 95.19 98 LEU A C 1
ATOM 760 O O . LEU A 1 98 ? 3.666 -15.969 -10.727 1 95.19 98 LEU A O 1
ATOM 764 N N . ARG A 1 99 ? 5.039 -14.273 -10.273 1 93.69 99 ARG A N 1
ATOM 765 C CA . ARG A 1 99 ? 5.867 -14.594 -11.43 1 93.69 99 ARG A CA 1
ATOM 766 C C . ARG A 1 99 ? 6.457 -15.992 -11.305 1 93.69 99 ARG A C 1
ATOM 768 O O . ARG A 1 99 ? 6.465 -16.766 -12.266 1 93.69 99 ARG A O 1
ATOM 775 N N . GLN A 1 100 ? 6.953 -16.281 -10.164 1 94.88 100 GLN A N 1
ATOM 776 C CA . GLN A 1 100 ? 7.527 -17.609 -9.93 1 94.88 100 GLN A CA 1
ATOM 777 C C . GLN A 1 100 ? 6.484 -18.703 -10.148 1 94.88 100 GLN A C 1
ATOM 779 O O . GLN A 1 100 ? 6.766 -19.703 -10.805 1 94.88 100 GLN A O 1
ATOM 784 N N . LEU A 1 101 ? 5.324 -18.469 -9.617 1 93.88 101 LEU A N 1
ATOM 785 C CA . LEU A 1 101 ? 4.258 -19.453 -9.758 1 93.88 101 LEU A CA 1
ATOM 786 C C . LEU A 1 101 ? 3.828 -19.594 -11.211 1 93.88 101 LEU A C 1
ATOM 788 O O . LEU A 1 101 ? 3.518 -20.688 -11.672 1 93.88 101 LEU A O 1
ATOM 792 N N . GLN A 1 102 ? 3.799 -18.5 -11.828 1 93.56 102 GLN A N 1
ATOM 793 C CA . GLN A 1 102 ? 3.457 -18.531 -13.25 1 93.56 102 GLN A CA 1
ATOM 794 C C . GLN A 1 102 ? 4.473 -19.344 -14.047 1 93.56 102 GLN A C 1
ATOM 796 O O . GLN A 1 102 ? 4.098 -20.109 -14.938 1 93.56 102 GLN A O 1
ATOM 801 N N . MET A 1 103 ? 5.688 -19.219 -13.75 1 92.75 103 MET A N 1
ATOM 802 C CA . MET A 1 103 ? 6.73 -20 -14.422 1 92.75 103 MET A CA 1
ATOM 803 C C . MET A 1 103 ? 6.598 -21.484 -14.094 1 92.75 103 MET A C 1
ATOM 805 O O . MET A 1 103 ? 6.703 -22.328 -14.984 1 92.75 103 MET A O 1
ATOM 809 N N . ASP A 1 104 ? 6.398 -21.703 -12.867 1 88.88 104 ASP A N 1
ATOM 810 C CA . ASP A 1 104 ? 6.223 -23.094 -12.445 1 88.88 104 ASP A CA 1
ATOM 811 C C . ASP A 1 104 ? 5.027 -23.734 -13.141 1 88.88 104 ASP A C 1
ATOM 813 O O . ASP A 1 104 ? 5.094 -24.891 -13.57 1 88.88 104 ASP A O 1
ATOM 817 N N . LEU A 1 105 ? 3.963 -23.047 -13.219 1 92.19 105 LEU A N 1
ATOM 818 C CA . LEU A 1 105 ? 2.762 -23.547 -13.867 1 92.19 105 LEU A CA 1
ATOM 819 C C . LEU A 1 105 ? 3.006 -23.781 -15.352 1 92.19 105 LEU A C 1
ATOM 821 O O . LEU A 1 105 ? 2.561 -24.781 -15.914 1 92.19 105 LEU A O 1
ATOM 825 N N . SER A 1 106 ? 3.633 -22.859 -15.969 1 89.56 106 SER A N 1
ATOM 826 C CA . SER A 1 106 ? 3.965 -23.031 -17.375 1 89.56 106 SER A CA 1
ATOM 827 C C . SER A 1 106 ? 4.809 -24.281 -17.609 1 89.56 106 SER A C 1
ATOM 829 O O . SER A 1 106 ? 4.586 -25.016 -18.562 1 89.56 106 SER A O 1
ATOM 831 N N . CYS A 1 107 ? 5.777 -24.5 -16.781 1 89.06 107 CYS A N 1
ATOM 832 C CA . CYS A 1 107 ? 6.625 -25.688 -16.859 1 89.06 107 CYS A CA 1
ATOM 833 C C . CYS A 1 107 ? 5.809 -26.953 -16.656 1 89.06 107 CYS A C 1
ATOM 835 O O . CYS A 1 107 ? 5.984 -27.938 -17.375 1 89.06 107 CYS A O 1
ATOM 837 N N . ALA A 1 108 ? 4.922 -26.891 -15.719 1 85.38 108 ALA A N 1
ATOM 838 C CA . ALA A 1 108 ? 4.066 -28.031 -15.453 1 85.38 108 ALA A CA 1
ATOM 839 C C . ALA A 1 108 ? 3.156 -28.328 -16.641 1 85.38 108 ALA A C 1
ATOM 841 O O . ALA A 1 108 ? 2.971 -29.484 -17.031 1 85.38 108 ALA A O 1
ATOM 842 N N . LYS A 1 109 ? 2.621 -27.359 -17.219 1 86.81 109 LYS A N 1
ATOM 843 C CA . LYS A 1 109 ? 1.752 -27.516 -18.375 1 86.81 109 LYS A CA 1
ATOM 844 C C . LYS A 1 109 ? 2.529 -28.047 -19.578 1 86.81 109 LYS A C 1
ATOM 846 O O . LYS A 1 109 ? 2.02 -28.859 -20.344 1 86.81 109 LYS A O 1
ATOM 851 N N . SER A 1 110 ? 3.727 -27.531 -19.703 1 85.31 110 SER A N 1
ATOM 852 C CA . SER A 1 110 ? 4.582 -28.016 -20.781 1 85.31 110 SER A CA 1
ATOM 853 C C . SER A 1 110 ? 4.895 -29.5 -20.609 1 85.31 110 SER A C 1
ATOM 855 O O . SER A 1 110 ? 4.867 -30.25 -21.578 1 85.31 110 SER A O 1
ATOM 857 N N . GLU A 1 111 ? 5.195 -29.875 -19.438 1 84.12 111 GLU A N 1
ATOM 858 C CA . GLU A 1 111 ? 5.465 -31.266 -19.141 1 84.12 111 GLU A CA 1
ATOM 859 C C . GLU A 1 111 ? 4.234 -32.125 -19.406 1 84.12 111 GLU A C 1
ATOM 861 O O . GLU A 1 111 ? 4.336 -33.219 -20 1 84.12 111 GLU A O 1
ATOM 866 N N . LEU A 1 112 ? 3.115 -31.719 -18.969 1 82.5 112 LEU A N 1
ATOM 867 C CA . LEU A 1 112 ? 1.862 -32.438 -19.172 1 82.5 112 LEU A CA 1
ATOM 868 C C . LEU A 1 112 ? 1.562 -32.594 -20.656 1 82.5 112 LEU A C 1
ATOM 870 O O . LEU A 1 112 ? 1.025 -33.625 -21.078 1 82.5 112 LEU A O 1
ATOM 874 N N . SER A 1 113 ? 1.859 -31.609 -21.438 1 85.25 113 SER A N 1
ATOM 875 C CA . SER A 1 113 ? 1.587 -31.641 -22.875 1 85.25 113 SER A CA 1
ATOM 876 C C . SER A 1 113 ? 2.389 -32.719 -23.562 1 85.25 113 SER A C 1
ATOM 878 O O . SER A 1 113 ? 1.961 -33.281 -24.594 1 85.25 113 SER A O 1
ATOM 880 N N . LYS A 1 114 ? 3.627 -33.125 -23 1 79.38 114 LYS A N 1
ATOM 881 C CA . LYS A 1 114 ? 4.43 -34.188 -23.562 1 79.38 114 LYS A CA 1
ATOM 882 C C . LYS A 1 114 ? 3.717 -35.531 -23.406 1 79.38 114 LYS A C 1
ATOM 884 O O . LYS A 1 114 ? 3.82 -36.406 -24.281 1 79.38 114 LYS A O 1
ATOM 889 N N . TYR A 1 115 ? 2.986 -35.812 -22.453 1 70.94 115 TYR A N 1
ATOM 890 C CA . TYR A 1 115 ? 2.252 -37.031 -22.203 1 70.94 115 TYR A CA 1
ATOM 891 C C . TYR A 1 115 ? 0.956 -37.094 -23 1 70.94 115 TYR A C 1
ATOM 893 O O . TYR A 1 115 ? 0.533 -38.125 -23.469 1 70.94 115 TYR A O 1
ATOM 901 N N . GLN A 1 116 ? 0.378 -35.969 -23.094 1 66.62 116 GLN A N 1
ATOM 902 C CA . GLN A 1 116 ? -0.873 -35.906 -23.844 1 66.62 116 GLN A CA 1
ATOM 903 C C . GLN A 1 116 ? -0.633 -36.125 -25.344 1 66.62 116 GLN A C 1
ATOM 905 O O . GLN A 1 116 ? -1.495 -36.656 -26.047 1 66.62 116 GLN A O 1
ATOM 910 N N . ASN A 1 117 ? 0.494 -35.719 -25.812 1 62.72 117 ASN A N 1
ATOM 911 C CA . ASN A 1 117 ? 0.842 -35.938 -27.219 1 62.72 117 ASN A CA 1
ATOM 912 C C . ASN A 1 117 ? 1.313 -37.375 -27.453 1 62.72 117 ASN A C 1
ATOM 914 O O . ASN A 1 117 ? 1.167 -37.906 -28.547 1 62.72 117 ASN A O 1
ATOM 918 N N . LEU A 1 118 ? 1.967 -38.031 -26.5 1 55.09 118 LEU A N 1
ATOM 919 C CA . LEU A 1 118 ? 2.273 -39.469 -26.609 1 55.09 118 LEU A CA 1
ATOM 920 C C . LEU A 1 118 ? 1.008 -40.281 -26.484 1 55.09 118 LEU A C 1
ATOM 922 O O . LEU A 1 118 ? 0.898 -41.375 -27.094 1 55.09 118 LEU A O 1
ATOM 926 N N . GLY A 1 119 ? 0.175 -39.906 -25.391 1 48.88 119 GLY A N 1
ATOM 927 C CA . GLY A 1 119 ? -1.107 -40.562 -25.281 1 48.88 119 GLY A CA 1
ATOM 928 C C . GLY A 1 119 ? -2.148 -40.031 -26.234 1 48.88 119 GLY A C 1
ATOM 929 O O . GLY A 1 119 ? -2.832 -39.062 -25.938 1 48.88 119 GLY A O 1
ATOM 930 N N . GLY A 1 120 ? -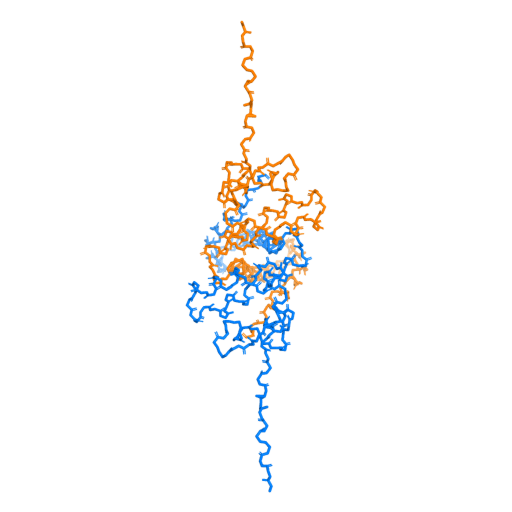2.154 -39.469 -27.312 1 41.66 120 GLY A N 1
ATOM 931 C CA . GLY A 1 120 ? -3.34 -39.438 -28.156 1 41.66 120 GLY A CA 1
ATOM 932 C C . GLY A 1 120 ? -4.309 -40.562 -27.875 1 41.66 120 GLY A C 1
ATOM 933 O O . GLY A 1 120 ? -5.336 -40.688 -28.547 1 41.66 120 GLY A O 1
ATOM 934 N N . MET A 1 121 ? -4.137 -41.688 -27.219 1 34.59 121 MET A N 1
ATOM 935 C CA . MET A 1 121 ? -5.297 -42.438 -26.734 1 34.59 121 MET A CA 1
ATOM 936 C C . MET A 1 121 ? -5.984 -41.719 -25.594 1 34.59 121 MET A C 1
ATOM 938 O O . MET A 1 121 ? -7.207 -41.562 -25.594 1 34.59 121 MET A O 1
ATOM 942 N N . CYS A 1 122 ? -5.84 -41.719 -24.109 1 31.62 122 CYS A N 1
ATOM 943 C CA . CYS A 1 122 ? -6.848 -41.469 -23.078 1 31.62 122 CYS A CA 1
ATOM 944 C C . CYS A 1 122 ? -6.809 -40 -22.641 1 31.62 122 CYS A C 1
ATOM 946 O O . CYS A 1 122 ? -7.758 -39.5 -22.031 1 31.62 122 CYS A O 1
ATOM 948 N N . VAL A 1 123 ? -5.762 -39.188 -22.172 1 34.56 123 VAL A N 1
ATOM 949 C CA . VAL A 1 123 ? -5.91 -38.219 -21.078 1 34.56 123 VAL A CA 1
ATOM 950 C C . VAL A 1 123 ? -6.434 -36.906 -21.609 1 34.56 123 VAL A C 1
ATOM 952 O O . VAL A 1 123 ? -5.977 -36.406 -22.656 1 34.56 123 VAL A O 1
ATOM 955 N N . GLN A 1 124 ? -7.703 -36.375 -21.203 1 29.25 124 GLN A N 1
ATOM 956 C CA . GLN A 1 124 ? -8.523 -35.188 -21.234 1 29.25 124 GLN A CA 1
ATOM 957 C C . GLN A 1 124 ? -7.695 -33.938 -20.906 1 29.25 124 GLN A C 1
ATOM 959 O O . GLN A 1 124 ? -6.934 -33.938 -19.938 1 29.25 124 GLN A O 1
ATOM 964 N N . SER A 1 125 ? -7.371 -32.938 -21.781 1 31.27 125 SER A N 1
ATOM 965 C CA . SER A 1 125 ? -6.707 -31.656 -21.984 1 31.27 125 SER A CA 1
ATOM 966 C C . SER A 1 125 ? -7.238 -30.594 -21.016 1 31.27 125 SER A C 1
ATOM 968 O O . SER A 1 125 ? -8.438 -30.312 -21 1 31.27 125 SER A O 1
ATOM 970 N N . LEU A 1 126 ? -6.734 -30.297 -19.812 1 32.41 126 LEU A N 1
ATOM 971 C CA . LEU A 1 126 ? -6.918 -29.109 -18.984 1 32.41 126 LEU A CA 1
ATOM 972 C C . LEU A 1 126 ? -6.473 -27.859 -19.734 1 32.41 126 LEU A C 1
ATOM 974 O O . LEU A 1 126 ? -5.273 -27.578 -19.812 1 32.41 126 LEU A O 1
ATOM 978 N N . SER A 1 127 ? -6.742 -27.438 -21 1 28.77 127 SER A N 1
ATOM 979 C CA . SER A 1 127 ? -6.457 -26.281 -21.844 1 28.77 127 SER A CA 1
ATOM 980 C C . SER A 1 127 ? -6.742 -24.969 -21.125 1 28.77 127 SER A C 1
ATOM 982 O O . SER A 1 127 ? -6.195 -23.922 -21.469 1 28.77 127 SER A O 1
ATOM 984 N N . THR A 1 128 ? -7.781 -24.531 -20.422 1 29.73 128 THR A N 1
ATOM 985 C CA . THR A 1 128 ? -8.391 -23.203 -20.484 1 29.73 128 THR A CA 1
ATOM 986 C C . THR A 1 128 ? -7.598 -22.203 -19.641 1 29.73 128 THR A C 1
ATOM 988 O O . THR A 1 128 ? -8.023 -21.062 -19.469 1 29.73 128 THR A O 1
ATOM 991 N N . LEU A 1 129 ? -6.633 -22.5 -18.766 1 31.28 129 LEU A N 1
ATOM 992 C CA . LEU A 1 129 ? -6.336 -21.453 -17.781 1 31.28 129 LEU A CA 1
ATOM 993 C C . LEU A 1 129 ? -5.391 -20.406 -18.359 1 31.28 129 LEU A C 1
ATOM 995 O O . LEU A 1 129 ? -4.789 -19.625 -17.625 1 31.28 129 LEU A O 1
ATOM 999 N N . ARG A 1 130 ? -5.039 -20.25 -19.672 1 30.41 130 ARG A N 1
ATOM 1000 C CA . ARG A 1 130 ? -4.031 -19.359 -20.219 1 30.41 130 ARG A CA 1
ATOM 1001 C C . ARG A 1 130 ? -4.426 -17.891 -20.031 1 30.41 130 ARG A C 1
ATOM 1003 O O . ARG A 1 130 ? -3.596 -17 -20.188 1 30.41 130 ARG A O 1
ATOM 1010 N N . LEU A 1 131 ? -5.539 -17.375 -20.266 1 27.88 131 LEU A N 1
ATOM 1011 C CA . LEU A 1 131 ? -5.703 -16.047 -20.828 1 27.88 131 LEU A CA 1
ATOM 1012 C C . LEU A 1 131 ? -5.242 -14.961 -19.859 1 27.88 131 LEU A C 1
ATOM 1014 O O . LEU A 1 131 ? -4.621 -13.977 -20.25 1 27.88 131 LEU A O 1
ATOM 1018 N N . SER A 1 132 ? -5.953 -14.617 -18.734 1 29.22 132 SER A N 1
ATOM 1019 C CA . SER A 1 132 ? -6.312 -13.289 -18.266 1 29.22 132 SER A CA 1
ATOM 1020 C C . SER A 1 132 ? -5.18 -12.656 -17.469 1 29.22 132 SER A C 1
ATOM 1022 O O . SER A 1 132 ? -5.336 -11.57 -16.906 1 29.22 132 SER A O 1
ATOM 1024 N N . LEU A 1 133 ? -4.168 -13.266 -17.141 1 32 133 LEU A N 1
ATOM 1025 C CA . LEU A 1 133 ? -3.357 -12.703 -16.078 1 32 133 LEU A CA 1
ATOM 1026 C C . LEU A 1 133 ? -2.359 -11.688 -16.625 1 32 133 LEU A C 1
ATOM 1028 O O . LEU A 1 133 ? -1.58 -11.109 -15.867 1 32 133 LEU A O 1
ATOM 1032 N N . CYS A 1 134 ? -2.199 -11.516 -17.922 1 30.06 134 CYS A N 1
ATOM 1033 C CA . CYS A 1 134 ? -1.172 -10.633 -18.453 1 30.06 134 CYS A CA 1
ATOM 1034 C C . CYS A 1 134 ? -1.398 -9.195 -18.016 1 30.06 134 CYS A C 1
ATOM 1036 O O . CYS A 1 134 ? -0.468 -8.383 -18.016 1 30.06 134 CYS A O 1
ATOM 1038 N N . GLY A 1 135 ? -2.555 -8.82 -17.953 1 27.84 135 GLY A N 1
ATOM 1039 C CA . GLY A 1 135 ? -2.795 -7.398 -17.781 1 27.84 135 GLY A CA 1
ATOM 1040 C C . GLY A 1 135 ? -2.254 -6.852 -16.484 1 27.84 135 GLY A C 1
ATOM 1041 O O . GLY A 1 135 ? -1.952 -5.66 -16.375 1 27.84 135 GLY A O 1
ATOM 1042 N N . ILE A 1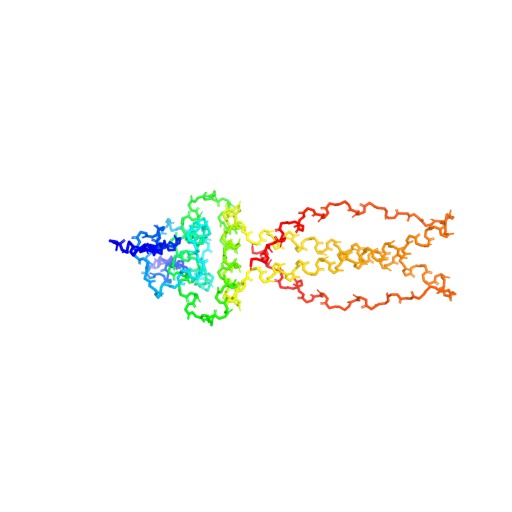 136 ? -2.342 -7.621 -15.453 1 31.77 136 ILE A N 1
ATOM 1043 C CA . ILE A 1 136 ? -2.055 -6.996 -14.164 1 31.77 136 ILE A CA 1
ATOM 1044 C C . ILE A 1 136 ? -0.552 -6.762 -14.031 1 31.77 136 ILE A C 1
ATOM 1046 O O . ILE A 1 136 ? -0.12 -5.863 -13.305 1 31.77 136 ILE A O 1
ATOM 1050 N N . VAL A 1 137 ? 0.269 -7.488 -14.742 1 31.11 137 VAL A N 1
ATOM 1051 C CA . VAL A 1 137 ? 1.711 -7.309 -14.609 1 31.11 137 VAL A CA 1
ATOM 1052 C C . VAL A 1 137 ? 2.111 -5.93 -15.125 1 31.11 137 VAL A C 1
ATOM 1054 O O . VAL A 1 137 ? 3.141 -5.383 -14.719 1 31.11 137 VAL A O 1
ATOM 1057 N N . ARG A 1 1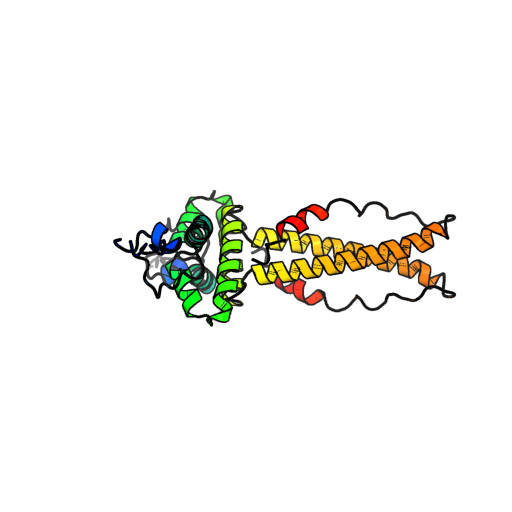38 ? 1.354 -5.516 -16.109 1 30.72 138 ARG A N 1
ATOM 1058 C CA . ARG A 1 138 ? 1.828 -4.25 -16.656 1 30.72 138 ARG A CA 1
ATOM 1059 C C . ARG A 1 138 ? 1.771 -3.143 -15.609 1 30.72 138 ARG A C 1
ATOM 1061 O O . ARG A 1 138 ? 2.383 -2.086 -15.781 1 30.72 138 ARG A O 1
ATOM 1068 N N . ILE A 1 139 ? 0.801 -3.275 -14.859 1 29.09 139 ILE A N 1
ATOM 1069 C CA . ILE A 1 139 ? 0.747 -2.109 -13.984 1 29.09 139 ILE A CA 1
ATOM 1070 C C . ILE A 1 139 ? 2.016 -2.039 -13.141 1 29.09 139 ILE A C 1
ATOM 1072 O O . ILE A 1 139 ? 2.533 -0.952 -12.875 1 29.09 139 ILE A O 1
ATOM 1076 N N . LEU A 1 140 ? 2.457 -3.17 -12.602 1 34.25 140 LEU A N 1
ATOM 1077 C CA . LEU A 1 140 ? 3.488 -3.039 -11.578 1 34.25 140 LEU A CA 1
ATOM 1078 C C . LEU A 1 140 ? 4.852 -2.789 -12.211 1 34.25 140 LEU A C 1
ATOM 1080 O O . LEU A 1 140 ? 5.875 -2.795 -11.523 1 34.25 140 LEU A O 1
ATOM 1084 N N . ARG A 1 141 ? 4.922 -2.953 -13.523 1 31.52 141 ARG A N 1
ATOM 1085 C CA . ARG A 1 141 ? 6.215 -2.439 -13.961 1 31.52 141 ARG A CA 1
ATOM 1086 C C . ARG A 1 141 ? 6.426 -1.007 -13.484 1 31.52 141 ARG A C 1
ATOM 1088 O O . ARG A 1 141 ? 5.992 -0.059 -14.141 1 31.52 141 ARG A O 1
ATOM 1095 N N . VAL A 1 142 ? 6.172 -0.729 -12.305 1 26.52 142 VAL A N 1
ATOM 1096 C CA . VAL A 1 142 ? 6.719 0.487 -11.711 1 26.52 142 VAL A CA 1
ATOM 1097 C C . VAL A 1 142 ? 8.164 0.676 -12.164 1 26.52 142 VAL A C 1
ATOM 1099 O O . VAL A 1 142 ? 9 -0.207 -11.969 1 26.52 142 VAL A O 1
ATOM 1102 N N . LYS A 1 143 ? 8.398 1.574 -13.062 1 27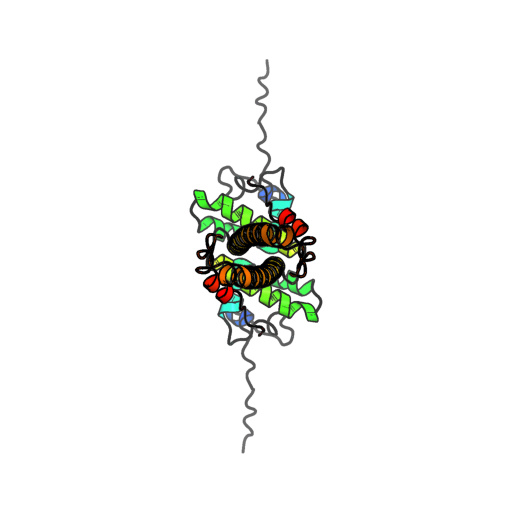.31 143 LYS A N 1
ATOM 1103 C CA . LYS A 1 143 ? 9.648 2.051 -13.664 1 27.31 143 LYS A CA 1
ATOM 1104 C C . LYS A 1 143 ? 10.742 2.176 -12.609 1 27.31 143 LYS A C 1
ATOM 1106 O O . LYS A 1 143 ? 10.508 2.686 -11.516 1 27.31 143 LYS A O 1
ATOM 1111 N N . ARG A 1 144 ? 11.812 1.21 -12.469 1 27.02 144 ARG A N 1
ATOM 1112 C CA . ARG A 1 144 ? 13.133 1.684 -12.086 1 27.02 144 ARG A CA 1
ATOM 1113 C C . ARG A 1 144 ? 13.406 3.076 -12.641 1 27.02 144 ARG A C 1
ATOM 1115 O O . ARG A 1 144 ? 13.602 3.238 -13.852 1 27.02 144 ARG A O 1
ATOM 1122 N N . VAL A 1 145 ? 12.883 4.191 -12.211 1 21.72 145 VAL A N 1
ATOM 1123 C CA . VAL A 1 145 ? 13.617 5.441 -12.344 1 21.72 145 VAL A CA 1
ATOM 1124 C C . VAL A 1 145 ? 14.961 5.34 -11.617 1 21.72 145 VAL A C 1
ATOM 1126 O O . VAL A 1 145 ? 15.031 4.805 -10.508 1 21.72 145 VAL A O 1
ATOM 1129 N N . MET B 1 1 ? 31.703 43.562 -23.203 1 27.84 1 MET B N 1
ATOM 1130 C CA . MET B 1 1 ? 31.609 42.125 -23.297 1 27.84 1 MET B CA 1
ATOM 1131 C C . MET B 1 1 ? 31.016 41.531 -22.031 1 27.84 1 MET B C 1
ATOM 1133 O O . MET B 1 1 ? 31.719 41.375 -21.016 1 27.84 1 MET B O 1
ATOM 1137 N N . SER B 1 2 ? 29.828 41.969 -21.578 1 29.5 2 SER B N 1
ATOM 1138 C CA . SER B 1 2 ? 28.984 41.781 -20.391 1 29.5 2 SER B CA 1
ATOM 1139 C C . SER B 1 2 ? 28.688 40.281 -20.188 1 29.5 2 SER B C 1
ATOM 1141 O O . SER B 1 2 ? 28.109 39.625 -21.047 1 29.5 2 SER B O 1
ATOM 1143 N N . SER B 1 3 ? 29.672 39.562 -19.625 1 31.05 3 SER B N 1
ATOM 1144 C CA . SER B 1 3 ? 29.5 38.188 -19.172 1 31.05 3 SER B CA 1
ATOM 1145 C C . SER B 1 3 ? 28.188 38 -18.438 1 31.05 3 SER B C 1
ATOM 1147 O O . SER B 1 3 ? 27.984 38.562 -17.359 1 31.05 3 SER B O 1
ATOM 1149 N N . SER B 1 4 ? 27.047 38 -19.156 1 31.55 4 SER B N 1
ATOM 1150 C CA . SER B 1 4 ? 25.75 37.656 -18.609 1 31.55 4 SER B CA 1
ATOM 1151 C C . SER B 1 4 ? 25.828 36.375 -17.766 1 31.55 4 SER B C 1
ATOM 1153 O O . SER B 1 4 ? 26.172 35.312 -18.281 1 31.55 4 SER B O 1
ATOM 1155 N N . SER B 1 5 ? 26.422 36.469 -16.562 1 34.66 5 SER B N 1
ATOM 1156 C CA . SER B 1 5 ? 26.219 35.406 -15.562 1 34.66 5 SER B CA 1
ATOM 1157 C C . SER B 1 5 ? 24.812 34.812 -15.664 1 34.66 5 SER B C 1
ATOM 1159 O O . SER B 1 5 ? 23.828 35.5 -15.422 1 34.66 5 SER B O 1
ATOM 1161 N N . SER B 1 6 ? 24.484 34.188 -16.719 1 36.09 6 SER B N 1
ATOM 1162 C CA . SER B 1 6 ? 23.312 33.312 -16.781 1 36.09 6 SER B CA 1
ATOM 1163 C C . SER B 1 6 ? 23.031 32.656 -15.43 1 36.09 6 SER B C 1
ATOM 1165 O O . SER B 1 6 ? 23.812 31.828 -14.977 1 36.09 6 SER B O 1
ATOM 1167 N N . LEU B 1 7 ? 22.766 33.438 -14.398 1 37.28 7 LEU B N 1
ATOM 1168 C CA . LEU B 1 7 ? 22.156 32.875 -13.195 1 37.28 7 LEU B CA 1
ATOM 1169 C C . LEU B 1 7 ? 21.359 31.609 -13.531 1 37.28 7 LEU B C 1
ATOM 1171 O O . LEU B 1 7 ? 20.344 31.688 -14.242 1 37.28 7 LEU B O 1
ATOM 1175 N N . SER B 1 8 ? 21.891 30.641 -14.016 1 41.59 8 SER B N 1
ATOM 1176 C CA . SER B 1 8 ? 21.266 29.328 -14.039 1 41.59 8 SER B CA 1
ATOM 1177 C C . SER B 1 8 ? 20.188 29.203 -12.969 1 41.59 8 SER B C 1
ATOM 1179 O O . SER B 1 8 ? 20.5 29.141 -11.781 1 41.59 8 SER B O 1
ATOM 1181 N N . SER B 1 9 ? 19.203 30 -12.781 1 47.62 9 SER B N 1
ATOM 1182 C CA . SER B 1 9 ? 18.016 30.125 -11.945 1 47.62 9 SER B CA 1
ATOM 1183 C C . SER B 1 9 ? 17.5 28.75 -11.516 1 47.62 9 SER B C 1
ATOM 1185 O O . SER B 1 9 ? 17.016 27.984 -12.352 1 47.62 9 SER B O 1
ATOM 1187 N N . ASN B 1 10 ? 18.25 28.031 -10.797 1 61.59 10 ASN B N 1
ATOM 1188 C CA . ASN B 1 10 ? 17.922 26.719 -10.25 1 61.59 10 ASN B CA 1
ATOM 1189 C C . ASN B 1 10 ? 16.438 26.609 -9.891 1 61.59 10 ASN B C 1
ATOM 1191 O O . ASN B 1 10 ? 15.945 27.344 -9.031 1 61.59 10 ASN B O 1
ATOM 1195 N N . SER B 1 11 ? 15.547 26.344 -10.766 1 84.44 11 SER B N 1
ATOM 1196 C CA . SER B 1 11 ? 14.109 26.172 -10.602 1 84.44 11 SER B CA 1
ATOM 1197 C C . SER B 1 11 ? 13.781 25.484 -9.281 1 84.44 11 SER B C 1
ATOM 1199 O O . SER B 1 11 ? 14.445 24.531 -8.891 1 84.44 11 SER B O 1
ATOM 1201 N N . PRO B 1 12 ? 13.008 26.25 -8.438 1 94.06 12 PRO B N 1
ATOM 1202 C CA . PRO B 1 12 ? 12.578 25.609 -7.188 1 94.06 12 PRO B CA 1
ATOM 1203 C C . PRO B 1 12 ? 12.062 24.188 -7.406 1 94.06 12 PRO B C 1
ATOM 1205 O O . PRO B 1 12 ? 11.578 23.859 -8.492 1 94.06 12 PRO B O 1
ATOM 1208 N N . CYS B 1 13 ? 12.312 23.375 -6.5 1 97.19 13 CYS B N 1
ATOM 1209 C CA . CYS B 1 13 ? 11.781 22.016 -6.609 1 97.19 13 CYS B CA 1
ATOM 1210 C C . CYS B 1 13 ? 10.258 22.016 -6.645 1 97.19 13 CYS B C 1
ATOM 1212 O O . CYS B 1 13 ? 9.633 23.047 -6.383 1 97.19 13 CYS B O 1
ATOM 1214 N N . ALA B 1 14 ? 9.641 20.969 -7.008 1 97.88 14 ALA B N 1
ATOM 1215 C CA . ALA B 1 14 ? 8.188 20.859 -7.156 1 97.88 14 ALA B CA 1
ATOM 1216 C C . ALA B 1 14 ? 7.484 21.094 -5.82 1 97.88 14 ALA B C 1
ATOM 1218 O O . ALA B 1 14 ? 6.398 21.672 -5.781 1 97.88 14 ALA B O 1
ATOM 1219 N N . ALA B 1 15 ? 8.117 20.656 -4.742 1 98.19 15 ALA B N 1
ATOM 1220 C CA . ALA B 1 15 ? 7.531 20.828 -3.412 1 98.19 15 ALA B CA 1
ATOM 1221 C C . ALA B 1 15 ? 7.469 22.297 -3.025 1 98.19 15 ALA B C 1
ATOM 1223 O O . ALA B 1 15 ? 6.418 22.797 -2.607 1 98.19 15 ALA B O 1
ATOM 1224 N N . CYS B 1 16 ? 8.539 22.969 -3.191 1 98.19 16 CYS B N 1
ATOM 1225 C CA . CYS B 1 16 ? 8.617 24.375 -2.801 1 98.19 16 CYS B CA 1
ATOM 1226 C C . CYS B 1 16 ? 7.723 25.234 -3.686 1 98.19 16 CYS B C 1
ATOM 1228 O O . CYS B 1 16 ? 7.109 26.188 -3.211 1 98.19 16 CYS B O 1
ATOM 1230 N N . LYS B 1 17 ? 7.695 24.938 -4.949 1 97.31 17 LYS B N 1
ATOM 1231 C CA . LYS B 1 17 ? 6.773 25.625 -5.84 1 97.31 17 LYS B CA 1
ATOM 1232 C C . LYS B 1 17 ? 5.328 25.453 -5.383 1 97.31 17 LYS B C 1
ATOM 1234 O O . LYS B 1 17 ? 4.562 26.422 -5.34 1 97.31 17 LYS B O 1
ATOM 1239 N N . PHE B 1 18 ? 4.961 24.219 -5.086 1 97.81 18 PHE B N 1
ATOM 1240 C CA . PHE B 1 18 ? 3.607 23.875 -4.668 1 97.81 18 PHE B CA 1
ATOM 1241 C C . PHE B 1 18 ? 3.262 24.547 -3.346 1 97.81 18 PHE B C 1
ATOM 1243 O O . PHE B 1 18 ? 2.141 25.031 -3.164 1 97.81 18 PHE B O 1
ATOM 1250 N N . LEU B 1 19 ? 4.215 24.562 -2.455 1 97.44 19 LEU B N 1
ATOM 1251 C CA . LEU B 1 19 ? 3.992 25.094 -1.11 1 97.44 19 LEU B CA 1
ATOM 1252 C C . LEU B 1 19 ? 4.215 26.594 -1.07 1 97.44 19 LEU B C 1
ATOM 1254 O O . LEU B 1 19 ? 4.07 27.219 -0.016 1 97.44 19 LEU B O 1
ATOM 1258 N N . ARG B 1 20 ? 4.625 27.172 -2.209 1 96.06 20 ARG B N 1
ATOM 1259 C CA . ARG B 1 20 ? 4.863 28.609 -2.344 1 96.06 20 ARG B CA 1
ATOM 1260 C C . ARG B 1 20 ? 5.902 29.078 -1.337 1 96.06 20 ARG B C 1
ATOM 1262 O O . ARG B 1 20 ? 5.664 30.047 -0.609 1 96.06 20 ARG B O 1
ATOM 1269 N N . ARG B 1 21 ? 7.012 28.375 -1.312 1 94.56 21 ARG B N 1
ATOM 1270 C CA . ARG B 1 21 ? 8.148 28.75 -0.472 1 94.56 21 ARG B CA 1
ATOM 1271 C C . ARG B 1 21 ? 9.43 28.828 -1.293 1 94.56 21 ARG B C 1
ATOM 1273 O O . ARG B 1 21 ? 9.492 28.312 -2.406 1 94.56 21 ARG B O 1
ATOM 1280 N N . LYS B 1 22 ? 10.406 29.547 -0.691 1 94.38 22 LYS B N 1
ATOM 1281 C CA . LYS B 1 22 ? 11.719 29.641 -1.328 1 94.38 22 LYS B CA 1
ATOM 1282 C C . LYS B 1 22 ? 12.5 28.344 -1.178 1 94.38 22 LYS B C 1
ATOM 1284 O O . LYS B 1 22 ? 12.664 27.828 -0.066 1 94.38 22 LYS B O 1
ATOM 1289 N N . CYS B 1 23 ? 12.898 27.859 -2.281 1 96.06 23 CYS B N 1
ATOM 1290 C CA . CYS B 1 23 ? 13.648 26.609 -2.287 1 96.06 23 CYS B CA 1
ATOM 1291 C C . CYS B 1 23 ? 15.117 26.859 -1.938 1 96.06 23 CYS B C 1
ATOM 1293 O O . CYS B 1 23 ? 15.852 27.453 -2.725 1 96.06 23 CYS B O 1
ATOM 1295 N N . GLN B 1 24 ? 15.586 26.422 -0.817 1 94.38 24 GLN B N 1
ATOM 1296 C CA . GLN B 1 24 ? 16.938 26.641 -0.316 1 94.38 24 GLN B CA 1
ATOM 1297 C C . GLN B 1 24 ? 17.844 25.469 -0.679 1 94.38 24 GLN B C 1
ATOM 1299 O O . GLN B 1 24 ? 17.375 24.375 -0.987 1 94.38 24 GLN B O 1
ATOM 1304 N N . PRO B 1 25 ? 19.156 25.641 -0.755 1 91.31 25 PRO B N 1
ATOM 1305 C CA . PRO B 1 25 ? 20.109 24.578 -1.079 1 91.31 25 PRO B CA 1
ATOM 1306 C C . PRO B 1 25 ? 19.953 23.359 -0.167 1 91.31 25 PRO B C 1
ATOM 1308 O O . PRO B 1 25 ? 20.219 22.234 -0.592 1 91.31 25 PRO B O 1
ATOM 1311 N N . GLU B 1 26 ? 19.469 23.469 1.026 1 92.69 26 GLU B N 1
ATOM 1312 C CA . GLU B 1 26 ? 19.359 22.359 1.971 1 92.69 26 GLU B CA 1
ATOM 1313 C C . GLU B 1 26 ? 17.922 21.812 1.992 1 92.69 26 GLU B C 1
ATOM 1315 O O . GLU B 1 26 ? 17.547 21.094 2.924 1 92.69 26 GLU B O 1
ATOM 1320 N N . CYS B 1 27 ? 17.188 22.125 0.967 1 95.69 27 CYS B N 1
ATOM 1321 C CA . CYS B 1 27 ? 15.805 21.672 0.916 1 95.69 27 CYS B CA 1
ATOM 1322 C C . CYS B 1 27 ? 15.719 20.156 0.938 1 95.69 27 CYS B C 1
ATOM 1324 O O . CYS B 1 27 ? 16.312 19.484 0.085 1 95.69 27 CYS B O 1
ATOM 1326 N N . THR B 1 28 ? 14.938 19.641 1.871 1 94.94 28 THR B N 1
ATOM 1327 C CA . THR B 1 28 ? 14.82 18.203 2.084 1 94.94 28 THR B CA 1
ATOM 1328 C C . THR B 1 28 ? 14.07 17.547 0.929 1 94.94 28 THR B C 1
ATOM 1330 O O . THR B 1 28 ? 14.227 16.344 0.678 1 94.94 28 THR B O 1
ATOM 1333 N N . PHE B 1 29 ? 13.344 18.297 0.143 1 97.44 29 PHE B N 1
ATOM 1334 C CA . PHE B 1 29 ? 12.484 17.75 -0.898 1 97.44 29 PHE B CA 1
ATOM 1335 C C . PHE B 1 29 ? 13.172 17.812 -2.258 1 97.44 29 PHE B C 1
ATOM 1337 O O . PHE B 1 29 ? 12.867 17.016 -3.146 1 97.44 29 PHE B O 1
ATOM 1344 N N . ALA B 1 30 ? 14.086 18.703 -2.453 1 96.88 30 ALA B N 1
ATOM 1345 C CA . ALA B 1 30 ? 14.656 19.047 -3.754 1 96.88 30 ALA B CA 1
ATOM 1346 C C . ALA B 1 30 ? 15.227 17.797 -4.441 1 96.88 30 ALA B C 1
ATOM 1348 O O . ALA B 1 30 ? 15.016 17.594 -5.637 1 96.88 30 ALA B O 1
ATOM 1349 N N . PRO B 1 31 ? 15.922 16.891 -3.744 1 96.38 31 PRO B N 1
ATOM 1350 C CA . PRO B 1 31 ? 16.484 15.727 -4.422 1 96.38 31 PRO B CA 1
ATOM 1351 C C . PRO B 1 31 ? 15.422 14.766 -4.934 1 96.38 31 PRO B C 1
ATOM 1353 O O . PRO B 1 31 ? 15.688 13.977 -5.852 1 96.38 31 PRO B O 1
ATOM 1356 N N . TYR B 1 32 ? 14.234 14.898 -4.391 1 97.31 32 TYR B N 1
ATOM 1357 C CA . TYR B 1 32 ? 13.289 13.805 -4.613 1 97.31 32 TYR B CA 1
ATOM 1358 C C . TYR B 1 32 ? 12.078 14.289 -5.398 1 97.31 32 TYR B C 1
ATOM 1360 O O . TYR B 1 32 ? 11.312 13.477 -5.922 1 97.31 32 TYR B O 1
ATOM 1368 N N . PHE B 1 33 ? 11.922 15.562 -5.484 1 98 33 PHE B N 1
ATOM 1369 C CA . PHE B 1 33 ? 10.781 16.156 -6.18 1 98 33 PHE B CA 1
ATOM 1370 C C . PHE B 1 33 ? 11.25 17.219 -7.16 1 98 33 PHE B C 1
ATOM 1372 O O . PHE B 1 33 ? 11.07 18.422 -6.91 1 98 33 PHE B O 1
ATOM 1379 N N . PRO B 1 34 ? 11.719 16.781 -8.234 1 96.25 34 PRO B N 1
ATOM 1380 C CA . PRO B 1 34 ? 12.211 17.734 -9.227 1 96.25 34 PRO B CA 1
ATOM 1381 C C . PRO B 1 34 ? 11.102 18.594 -9.828 1 96.25 34 PRO B C 1
ATOM 1383 O O . PRO B 1 34 ? 9.938 18.188 -9.844 1 96.25 34 PRO B O 1
ATOM 1386 N N . PRO B 1 35 ? 11.43 19.766 -10.328 1 95.5 35 PRO B N 1
ATOM 1387 C CA . PRO B 1 35 ? 10.438 20.703 -10.836 1 95.5 35 PRO B CA 1
ATOM 1388 C C . PRO B 1 35 ? 9.648 20.156 -12.023 1 95.5 35 PRO B C 1
ATOM 1390 O O . PRO B 1 35 ? 8.523 20.578 -12.273 1 95.5 35 PRO B O 1
ATOM 1393 N N . ASP B 1 36 ? 10.188 19.219 -12.664 1 95.25 36 ASP B N 1
ATOM 1394 C CA . ASP B 1 36 ? 9.523 18.703 -13.852 1 95.25 36 ASP B CA 1
ATOM 1395 C C . ASP B 1 36 ? 8.516 17.625 -13.492 1 95.25 36 ASP B C 1
ATOM 1397 O O . ASP B 1 36 ? 7.809 17.109 -14.359 1 95.25 36 ASP B O 1
ATOM 1401 N N . GLN B 1 37 ? 8.391 17.203 -12.273 1 95.75 37 GLN B N 1
ATOM 1402 C CA . GLN B 1 37 ? 7.41 16.234 -11.812 1 95.75 37 GLN B CA 1
ATOM 1403 C C . GLN B 1 37 ? 6.52 16.828 -10.719 1 95.75 37 GLN B C 1
ATOM 1405 O O . GLN B 1 37 ? 6.465 16.297 -9.609 1 95.75 37 GLN B O 1
ATOM 1410 N N . PRO B 1 38 ? 5.812 17.875 -11.039 1 97.31 38 PRO B N 1
ATOM 1411 C CA . PRO B 1 38 ? 5.008 18.562 -10.023 1 97.31 38 PRO B CA 1
ATOM 1412 C C . PRO B 1 38 ? 3.896 17.672 -9.461 1 97.31 38 PRO B C 1
ATOM 1414 O O . PRO B 1 38 ? 3.549 17.797 -8.281 1 97.31 38 PRO B O 1
ATOM 1417 N N . GLN B 1 39 ? 3.355 16.734 -10.219 1 98 39 GLN B N 1
ATOM 1418 C CA . GLN B 1 39 ? 2.264 15.883 -9.766 1 98 39 GLN B CA 1
ATOM 1419 C C . GLN B 1 39 ? 2.742 14.898 -8.703 1 98 39 GLN B C 1
ATOM 1421 O O . GLN B 1 39 ? 1.979 14.516 -7.812 1 98 39 GLN B O 1
ATOM 1426 N N . LYS B 1 40 ? 3.994 14.508 -8.844 1 97.94 40 LYS B N 1
ATOM 1427 C CA . LYS B 1 40 ? 4.539 13.562 -7.867 1 97.94 40 LYS B CA 1
ATOM 1428 C C . LYS B 1 40 ? 4.41 14.109 -6.449 1 97.94 40 LYS B C 1
ATOM 1430 O O . LYS B 1 40 ? 3.92 13.422 -5.551 1 97.94 40 LYS B O 1
ATOM 1435 N N . PHE B 1 41 ? 4.809 15.367 -6.258 1 98.25 41 PHE B N 1
ATOM 1436 C CA . PHE B 1 41 ? 4.715 15.945 -4.922 1 98.25 41 PHE B CA 1
ATOM 1437 C C . PHE B 1 41 ? 3.264 16.25 -4.562 1 98.25 41 PHE B C 1
ATOM 1439 O O . PHE B 1 41 ? 2.846 16.031 -3.422 1 98.25 41 PHE B O 1
ATOM 1446 N N . ALA B 1 42 ? 2.525 16.734 -5.527 1 98.56 42 ALA B N 1
ATOM 1447 C CA . ALA B 1 42 ? 1.128 17.078 -5.266 1 98.56 42 ALA B CA 1
ATOM 1448 C C . ALA B 1 42 ? 0.361 15.867 -4.738 1 98.56 42 ALA B C 1
ATOM 1450 O O . ALA B 1 42 ? -0.414 15.984 -3.785 1 98.56 42 ALA B O 1
ATOM 1451 N N . ASN B 1 43 ? 0.583 14.727 -5.344 1 98.44 43 ASN B N 1
ATOM 1452 C CA . ASN B 1 43 ? -0.101 13.508 -4.93 1 98.44 43 ASN B CA 1
ATOM 1453 C C . ASN B 1 43 ? 0.349 13.055 -3.543 1 98.44 43 ASN B C 1
ATOM 1455 O O . ASN B 1 43 ? -0.478 12.695 -2.703 1 98.44 43 ASN B O 1
ATOM 1459 N N . VAL B 1 44 ? 1.661 13.102 -3.334 1 98.75 44 VAL B N 1
ATOM 1460 C CA . VAL B 1 44 ? 2.217 12.695 -2.049 1 98.75 44 VAL B CA 1
ATOM 1461 C C . VAL B 1 44 ? 1.706 13.625 -0.948 1 98.75 44 VAL B C 1
ATOM 1463 O O . VAL B 1 44 ? 1.336 13.164 0.136 1 98.75 44 VAL B O 1
ATOM 1466 N N . HIS B 1 45 ? 1.641 14.875 -1.252 1 98.44 45 HIS B N 1
ATOM 1467 C CA . HIS B 1 45 ? 1.161 15.859 -0.294 1 98.44 45 HIS B CA 1
ATOM 1468 C C . HIS B 1 45 ? -0.312 15.648 0.033 1 98.44 45 HIS B C 1
ATOM 1470 O O . HIS B 1 45 ? -0.721 15.773 1.189 1 98.44 45 HIS B O 1
ATOM 1476 N N . LYS B 1 46 ? -1.077 15.406 -0.99 1 98 46 LYS B N 1
ATOM 1477 C CA . LYS B 1 46 ? -2.514 15.227 -0.806 1 98 46 LYS B CA 1
ATOM 1478 C C . LYS B 1 46 ? -2.811 14.047 0.119 1 98 46 LYS B C 1
ATOM 1480 O O . LYS B 1 46 ? -3.762 14.086 0.9 1 98 46 LYS B O 1
ATOM 1485 N N . VAL B 1 47 ? -1.981 13.031 0.064 1 98.69 47 VAL B N 1
ATOM 1486 C CA . VAL B 1 47 ? -2.283 11.797 0.776 1 98.69 47 VAL B CA 1
ATOM 1487 C C . VAL B 1 47 ? -1.56 11.781 2.121 1 98.69 47 VAL B C 1
ATOM 1489 O O . VAL B 1 47 ? -2.145 11.422 3.145 1 98.69 47 VAL B O 1
ATOM 1492 N N . PHE B 1 48 ? -0.332 12.266 2.168 1 98.56 48 PHE B N 1
ATOM 1493 C CA . PHE B 1 48 ? 0.482 12.07 3.361 1 98.56 48 PHE B CA 1
ATOM 1494 C C . PHE B 1 48 ? 0.736 13.391 4.066 1 98.56 48 PHE B C 1
ATOM 1496 O O . PHE B 1 48 ? 0.985 13.422 5.273 1 98.56 48 PHE B O 1
ATOM 1503 N N . GLY B 1 49 ? 0.728 14.484 3.305 1 97.94 49 GLY B N 1
ATOM 1504 C CA . GLY B 1 49 ? 1.077 15.773 3.879 1 97.94 49 GLY B CA 1
ATOM 1505 C C . GLY B 1 49 ? 2.572 16.031 3.914 1 97.94 49 GLY B C 1
ATOM 1506 O O . GLY B 1 49 ? 3.361 15.102 4.086 1 97.94 49 GLY B O 1
ATOM 1507 N N . ALA B 1 50 ? 2.928 17.266 3.793 1 97.25 50 ALA B N 1
ATOM 1508 C CA . ALA B 1 50 ? 4.328 17.672 3.734 1 97.25 50 ALA B CA 1
ATOM 1509 C C . ALA B 1 50 ? 5.035 17.391 5.059 1 97.25 50 ALA B C 1
ATOM 1511 O O . ALA B 1 50 ? 6.176 16.938 5.082 1 97.25 50 ALA B O 1
ATOM 1512 N N . SER B 1 51 ? 4.359 17.609 6.172 1 96.31 51 SER B N 1
ATOM 1513 C CA . SER B 1 51 ? 4.961 17.438 7.488 1 96.31 51 SER B CA 1
ATOM 1514 C C . SER B 1 51 ? 5.293 15.977 7.754 1 96.31 51 SER B C 1
ATOM 1516 O O . SER B 1 51 ? 6.387 15.664 8.234 1 96.31 51 SER B O 1
ATOM 1518 N N . ASN B 1 52 ? 4.383 15.156 7.457 1 97.31 52 ASN B N 1
ATOM 1519 C CA . ASN B 1 52 ? 4.602 13.727 7.695 1 97.31 52 ASN B CA 1
ATOM 1520 C C . ASN B 1 52 ? 5.695 13.172 6.793 1 97.31 52 ASN B C 1
ATOM 1522 O O . ASN B 1 52 ? 6.488 12.328 7.219 1 97.31 52 ASN B O 1
ATOM 1526 N N . VAL B 1 53 ? 5.723 13.641 5.555 1 98.06 53 VAL B N 1
ATOM 1527 C CA . VAL B 1 53 ? 6.762 13.211 4.629 1 98.06 53 VAL B CA 1
ATOM 1528 C C . VAL B 1 53 ? 8.125 13.664 5.129 1 98.06 53 VAL B C 1
ATOM 1530 O O . VAL B 1 53 ? 9.094 12.906 5.102 1 98.06 53 VAL B O 1
ATOM 1533 N N . THR B 1 54 ? 8.219 14.891 5.602 1 97.75 54 THR B N 1
ATOM 1534 C CA . THR B 1 54 ? 9.469 15.414 6.145 1 97.75 54 THR B CA 1
ATOM 1535 C C . THR B 1 54 ? 9.922 14.594 7.348 1 97.75 54 THR B C 1
ATOM 1537 O O . THR B 1 54 ? 11.102 14.25 7.457 1 97.75 54 THR B O 1
ATOM 1540 N N . LYS B 1 55 ? 8.992 14.336 8.242 1 97.75 55 LYS B N 1
ATOM 1541 C CA . LYS B 1 55 ? 9.305 13.523 9.414 1 97.75 55 LYS B CA 1
ATOM 1542 C C . LYS B 1 55 ? 9.852 12.156 9.016 1 97.75 55 LYS B C 1
ATOM 1544 O O . LYS B 1 55 ? 10.844 11.688 9.57 1 97.75 55 LYS B O 1
ATOM 1549 N N . LEU B 1 56 ? 9.227 11.516 8.031 1 97.5 56 LEU B N 1
ATOM 1550 C CA . LEU B 1 56 ? 9.656 10.203 7.559 1 97.5 56 LEU B CA 1
ATOM 1551 C C . LEU B 1 56 ? 11.07 10.266 6.984 1 97.5 56 LEU B C 1
ATOM 1553 O O . LEU B 1 56 ? 11.914 9.43 7.305 1 97.5 56 LEU B O 1
ATOM 1557 N N . LEU B 1 57 ? 11.305 11.281 6.168 1 97.62 57 LEU B N 1
ATOM 1558 C CA . LEU B 1 57 ? 12.609 11.414 5.527 1 97.62 57 LEU B CA 1
ATOM 1559 C C . LEU B 1 57 ? 13.703 11.664 6.562 1 97.62 57 LEU B C 1
ATOM 1561 O O . LEU B 1 57 ? 14.82 11.172 6.414 1 97.62 57 LEU B O 1
ATOM 1565 N N . ASN B 1 58 ? 13.328 12.375 7.613 1 96.94 58 ASN B N 1
ATOM 1566 C CA . ASN B 1 58 ? 14.297 12.688 8.656 1 96.94 58 ASN B CA 1
ATOM 1567 C C . ASN B 1 58 ? 14.648 11.445 9.477 1 96.94 58 ASN B C 1
ATOM 1569 O O . ASN B 1 58 ? 15.719 11.383 10.094 1 96.94 58 ASN B O 1
ATOM 1573 N N . GLU B 1 59 ? 13.781 10.508 9.477 1 96.75 59 GLU B N 1
ATOM 1574 C CA . GLU B 1 59 ? 14 9.289 10.242 1 96.75 59 GLU B CA 1
ATOM 1575 C C . GLU B 1 59 ? 14.805 8.273 9.438 1 96.75 59 GLU B C 1
ATOM 1577 O O . GLU B 1 59 ? 15.312 7.293 9.992 1 96.75 59 GLU B O 1
ATOM 1582 N N . LEU B 1 60 ? 15.039 8.492 8.195 1 97.56 60 LEU B N 1
ATOM 1583 C CA . LEU B 1 60 ? 15.672 7.527 7.305 1 97.56 60 LEU B CA 1
ATOM 1584 C C . LEU B 1 60 ? 17.109 7.922 7.008 1 97.56 60 LEU B C 1
ATOM 1586 O O . LEU B 1 60 ? 17.469 9.102 7.082 1 97.56 60 LEU B O 1
ATOM 1590 N N . GLN B 1 61 ? 17.875 6.918 6.727 1 97.06 61 GLN B N 1
ATOM 1591 C CA . GLN B 1 61 ? 19.219 7.18 6.207 1 97.06 61 GLN B CA 1
ATOM 1592 C C . GLN B 1 61 ? 19.156 7.75 4.793 1 97.06 61 GLN B C 1
ATOM 1594 O O . GLN B 1 61 ? 18.25 7.43 4.027 1 97.06 61 GLN B O 1
ATOM 1599 N N . PRO B 1 62 ? 20.109 8.602 4.449 1 95.62 62 PRO B N 1
ATOM 1600 C CA . PRO B 1 62 ? 20.094 9.266 3.143 1 95.62 62 PRO B CA 1
ATOM 1601 C C . PRO B 1 62 ? 19.953 8.289 1.982 1 95.62 62 PRO B C 1
ATOM 1603 O O . PRO B 1 62 ? 19.234 8.57 1.02 1 95.62 62 PRO B O 1
ATOM 1606 N N . HIS B 1 63 ? 20.547 7.137 2.021 1 95.69 63 HIS B N 1
ATOM 1607 C CA . HIS B 1 63 ? 20.531 6.203 0.902 1 95.69 63 HIS B CA 1
ATOM 1608 C C . HIS B 1 63 ? 19.188 5.496 0.793 1 95.69 63 HIS B C 1
ATOM 1610 O O . HIS B 1 63 ? 18.875 4.883 -0.231 1 95.69 63 HIS B O 1
ATOM 1616 N N . GLN B 1 64 ? 18.328 5.664 1.808 1 97.75 64 GLN B N 1
ATOM 1617 C CA . GLN B 1 64 ? 17.016 5.035 1.831 1 97.75 64 GLN B CA 1
ATOM 1618 C C . GLN B 1 64 ? 15.93 5.992 1.329 1 97.75 64 GLN B C 1
ATOM 1620 O O . GLN B 1 64 ? 14.828 5.566 0.979 1 97.75 64 GLN B O 1
ATOM 1625 N N . ARG B 1 65 ? 16.219 7.223 1.28 1 97.81 65 ARG B N 1
ATOM 1626 C CA . ARG B 1 65 ? 15.203 8.258 1.131 1 97.81 65 ARG B CA 1
ATOM 1627 C C . ARG B 1 65 ? 14.602 8.234 -0.272 1 97.81 65 ARG B C 1
ATOM 1629 O O . ARG B 1 65 ? 13.398 8.422 -0.44 1 97.81 65 ARG B O 1
ATOM 1636 N N . GLU B 1 66 ? 15.422 8.047 -1.245 1 95.81 66 GLU B N 1
ATOM 1637 C CA . GLU B 1 66 ? 14.906 8.008 -2.609 1 95.81 66 GLU B CA 1
ATOM 1638 C C . GLU B 1 66 ? 13.883 6.887 -2.781 1 95.81 66 GLU B C 1
ATOM 1640 O O . GLU B 1 66 ? 12.812 7.102 -3.348 1 95.81 66 GLU B O 1
ATOM 1645 N N . ASP B 1 67 ? 14.195 5.711 -2.293 1 97.06 67 ASP B N 1
ATOM 1646 C CA . ASP B 1 67 ? 13.266 4.582 -2.369 1 97.06 67 ASP B CA 1
ATOM 1647 C C . ASP B 1 67 ? 11.984 4.871 -1.585 1 97.06 67 ASP B C 1
ATOM 1649 O O . ASP B 1 67 ? 10.891 4.508 -2.021 1 97.06 67 ASP B O 1
ATOM 1653 N N . ALA B 1 68 ? 12.102 5.418 -0.482 1 98.38 68 ALA B N 1
ATOM 1654 C CA . ALA B 1 68 ? 10.938 5.73 0.345 1 98.38 68 ALA B CA 1
ATOM 1655 C C . ALA B 1 68 ? 10.016 6.719 -0.36 1 98.38 68 ALA B C 1
ATOM 1657 O O . ALA B 1 68 ? 8.797 6.539 -0.37 1 98.38 68 ALA B O 1
ATOM 1658 N N . VAL B 1 69 ? 10.602 7.758 -0.98 1 98.5 69 VAL B N 1
ATOM 1659 C CA . VAL B 1 69 ? 9.797 8.766 -1.674 1 98.5 69 VAL B CA 1
ATOM 1660 C C . VAL B 1 69 ? 9.086 8.125 -2.863 1 98.5 69 VAL B C 1
ATOM 1662 O O . VAL B 1 69 ? 7.918 8.422 -3.125 1 98.5 69 VAL B O 1
ATOM 1665 N N . ASN B 1 70 ? 9.789 7.262 -3.531 1 97.81 70 ASN B N 1
ATOM 1666 C CA . ASN B 1 70 ? 9.18 6.574 -4.664 1 97.81 70 ASN B CA 1
ATOM 1667 C C . ASN B 1 70 ? 8.047 5.652 -4.219 1 97.81 70 ASN B C 1
ATOM 1669 O O . ASN B 1 70 ? 7.02 5.559 -4.891 1 97.81 70 ASN B O 1
ATOM 1673 N N . SER B 1 71 ? 8.227 4.977 -3.158 1 98.69 71 SER B N 1
ATOM 1674 C CA . SER B 1 71 ? 7.168 4.125 -2.621 1 98.69 71 SER B CA 1
ATOM 1675 C C . SER B 1 71 ? 5.977 4.953 -2.156 1 98.69 71 SER B C 1
ATOM 1677 O O . SER B 1 71 ? 4.824 4.582 -2.391 1 98.69 71 SER B O 1
ATOM 1679 N N . LEU B 1 72 ? 6.266 6.062 -1.547 1 98.62 72 LEU B N 1
ATOM 1680 C CA . LEU B 1 72 ? 5.195 6.965 -1.137 1 98.62 72 LEU B CA 1
ATOM 1681 C C . LEU B 1 72 ? 4.41 7.461 -2.346 1 98.62 72 LEU B C 1
ATOM 1683 O O . LEU B 1 72 ? 3.18 7.531 -2.305 1 98.62 72 LEU B O 1
ATOM 1687 N N . ALA B 1 73 ? 5.168 7.812 -3.342 1 98.69 73 ALA B N 1
ATOM 1688 C CA . ALA B 1 73 ? 4.523 8.312 -4.555 1 98.69 73 ALA B CA 1
ATOM 1689 C C . ALA B 1 73 ? 3.609 7.254 -5.164 1 98.69 73 ALA B C 1
ATOM 1691 O O . ALA B 1 73 ? 2.494 7.559 -5.594 1 98.69 73 ALA B O 1
ATOM 1692 N N . TYR B 1 74 ? 4.059 6.043 -5.203 1 98.5 74 TYR B N 1
ATOM 1693 C CA . TYR B 1 74 ? 3.232 4.953 -5.711 1 98.5 74 TYR B CA 1
ATOM 1694 C C . TYR B 1 74 ? 1.973 4.785 -4.867 1 98.5 74 TYR B C 1
ATOM 1696 O O . TYR B 1 74 ? 0.87 4.66 -5.406 1 98.5 74 TYR B O 1
ATOM 1704 N N . GLU B 1 75 ? 2.141 4.738 -3.588 1 98.62 75 GLU B N 1
ATOM 1705 C CA . GLU B 1 75 ? 1.015 4.551 -2.678 1 98.62 75 GLU B CA 1
ATOM 1706 C C . GLU B 1 75 ? 0.026 5.707 -2.777 1 98.62 75 GLU B C 1
ATOM 1708 O O . GLU B 1 75 ? -1.188 5.504 -2.713 1 98.62 75 GLU B O 1
ATOM 1713 N N . ALA B 1 76 ? 0.583 6.863 -2.904 1 98.81 76 ALA B N 1
ATOM 1714 C CA . ALA B 1 76 ? -0.292 8.016 -3.08 1 98.81 76 ALA B CA 1
ATOM 1715 C C . ALA B 1 76 ? -1.118 7.891 -4.355 1 98.81 76 ALA B C 1
ATOM 1717 O O . ALA B 1 76 ? -2.324 8.148 -4.352 1 98.81 76 ALA B O 1
ATOM 1718 N N . ASP B 1 77 ? -0.474 7.52 -5.367 1 98.5 77 ASP B N 1
ATOM 1719 C CA . ASP B 1 77 ? -1.164 7.352 -6.645 1 98.5 77 ASP B CA 1
ATOM 1720 C C . ASP B 1 77 ? -2.285 6.32 -6.531 1 98.5 77 ASP B C 1
ATOM 1722 O O . ASP B 1 77 ? -3.381 6.527 -7.055 1 98.5 77 ASP B O 1
ATOM 1726 N N . MET B 1 78 ? -2.02 5.25 -5.855 1 98.12 78 MET B N 1
ATOM 1727 C CA . MET B 1 78 ? -3.021 4.199 -5.715 1 98.12 78 MET B CA 1
ATOM 1728 C C . MET B 1 78 ? -4.207 4.68 -4.883 1 98.12 78 MET B C 1
ATOM 1730 O O . MET B 1 78 ? -5.352 4.336 -5.172 1 98.12 78 MET B O 1
ATOM 1734 N N . ARG B 1 79 ? -3.918 5.469 -3.875 1 98.44 79 ARG B N 1
ATOM 1735 C CA . ARG B 1 79 ? -4.977 5.996 -3.018 1 98.44 79 ARG B CA 1
ATOM 1736 C C . ARG B 1 79 ? -5.848 6.992 -3.771 1 98.44 79 ARG B C 1
ATOM 1738 O O . ARG B 1 79 ? -7.066 7.031 -3.582 1 98.44 79 ARG B O 1
ATOM 1745 N N . LEU B 1 80 ? -5.199 7.777 -4.617 1 98.31 80 LEU B N 1
ATOM 1746 C CA . LEU B 1 80 ? -5.949 8.766 -5.387 1 98.31 80 LEU B CA 1
ATOM 1747 C C . LEU B 1 80 ? -6.797 8.086 -6.457 1 98.31 80 LE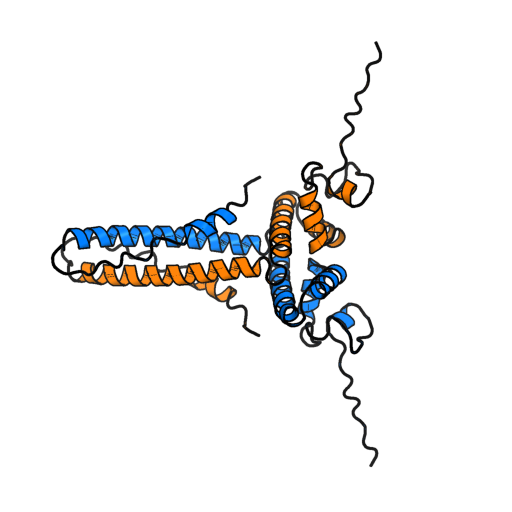U B C 1
ATOM 1749 O O . LEU B 1 80 ? -7.891 8.562 -6.781 1 98.31 80 LEU B O 1
ATOM 1753 N N . ARG B 1 81 ? -6.367 6.961 -6.977 1 97.81 81 ARG B N 1
ATOM 1754 C CA . ARG B 1 81 ? -7.109 6.207 -7.984 1 97.81 81 ARG B CA 1
ATOM 1755 C C . ARG B 1 81 ? -8.258 5.426 -7.348 1 97.81 81 ARG B C 1
ATOM 1757 O O . ARG B 1 81 ? -9.32 5.285 -7.945 1 97.81 81 ARG B O 1
ATOM 1764 N N . ASP B 1 82 ? -8.008 4.93 -6.191 1 97.94 82 ASP B N 1
ATOM 1765 C CA . ASP B 1 82 ? -8.984 4.176 -5.402 1 97.94 82 ASP B CA 1
ATOM 1766 C C . ASP B 1 82 ? -9.016 4.672 -3.957 1 97.94 82 ASP B C 1
ATOM 1768 O O . ASP B 1 82 ? -8.344 4.113 -3.088 1 97.94 82 ASP B O 1
ATOM 1772 N N . PRO B 1 83 ? -9.82 5.602 -3.674 1 98.12 83 PRO B N 1
ATOM 1773 C CA . PRO B 1 83 ? -9.812 6.234 -2.354 1 98.12 83 PRO B CA 1
ATOM 1774 C C . PRO B 1 83 ? -10.258 5.285 -1.242 1 98.12 83 PRO B C 1
ATOM 1776 O O . PRO B 1 83 ? -9.992 5.543 -0.065 1 98.12 83 PRO B O 1
ATOM 1779 N N . VAL B 1 84 ? -10.945 4.246 -1.608 1 98.31 84 VAL B N 1
ATOM 1780 C CA . VAL B 1 84 ? -11.461 3.338 -0.591 1 98.31 84 VAL B CA 1
ATOM 1781 C C . VAL B 1 84 ? -10.391 2.33 -0.198 1 98.31 84 VAL B C 1
ATOM 1783 O O . VAL B 1 84 ? -10.109 2.141 0.988 1 98.31 84 VAL B O 1
ATOM 1786 N N . TYR B 1 85 ? -9.703 1.741 -1.141 1 97.88 85 TYR B N 1
ATOM 1787 C CA . TYR B 1 85 ? -8.867 0.601 -0.787 1 97.88 85 TYR B CA 1
ATOM 1788 C C . TYR B 1 85 ? -7.395 0.915 -1.014 1 97.88 85 TYR B C 1
ATOM 1790 O O . TYR B 1 85 ? -6.52 0.271 -0.431 1 97.88 85 TYR B O 1
ATOM 1798 N N . GLY B 1 86 ? -7.027 1.836 -1.89 1 97.88 86 GLY B N 1
ATOM 1799 C CA . GLY B 1 86 ? -5.625 2.145 -2.135 1 97.88 86 GLY B CA 1
ATOM 1800 C C . GLY B 1 86 ? -4.805 0.928 -2.512 1 97.88 86 GLY B C 1
ATOM 1801 O O . GLY B 1 86 ? -5.223 0.124 -3.348 1 97.88 86 GLY B O 1
ATOM 1802 N N . CYS B 1 87 ? -3.67 0.825 -1.896 1 98.38 87 CYS B N 1
ATOM 1803 C CA . CYS B 1 87 ? -2.764 -0.282 -2.18 1 98.38 87 CYS B CA 1
ATOM 1804 C C . CYS B 1 87 ? -3.342 -1.602 -1.682 1 98.38 87 CYS B C 1
ATOM 1806 O O . CYS B 1 87 ? -2.949 -2.672 -2.148 1 98.38 87 CYS B O 1
ATOM 1808 N N . VAL B 1 88 ? -4.207 -1.52 -0.729 1 98.25 88 VAL B N 1
ATOM 1809 C CA . VAL B 1 88 ? -4.828 -2.734 -0.209 1 98.25 88 VAL B CA 1
ATOM 1810 C C . VAL B 1 88 ? -5.629 -3.42 -1.313 1 98.25 88 VAL B C 1
ATOM 1812 O O . VAL B 1 88 ? -5.699 -4.648 -1.367 1 98.25 88 VAL B O 1
ATOM 1815 N N . GLY B 1 89 ? -6.211 -2.561 -2.17 1 97.75 89 GLY B N 1
ATOM 1816 C CA . GLY B 1 89 ? -6.871 -3.131 -3.336 1 97.75 89 GLY B CA 1
ATOM 1817 C C . GLY B 1 89 ? -5.93 -3.92 -4.227 1 97.75 89 GLY B C 1
ATOM 1818 O O . GLY B 1 89 ? -6.262 -5.027 -4.66 1 97.75 89 GLY B O 1
ATOM 1819 N N . VAL B 1 90 ? -4.801 -3.432 -4.453 1 97.31 90 VAL B N 1
ATOM 1820 C CA . VAL B 1 90 ? -3.783 -4.086 -5.273 1 97.31 90 VAL B CA 1
ATOM 1821 C C . VAL B 1 90 ? -3.33 -5.379 -4.598 1 97.31 90 VAL B C 1
ATOM 1823 O O . VAL B 1 90 ? -3.24 -6.426 -5.242 1 97.31 90 VAL B O 1
ATOM 1826 N N . ILE B 1 91 ? -3.051 -5.242 -3.373 1 97.69 91 ILE B N 1
ATOM 1827 C CA . ILE B 1 91 ? -2.588 -6.383 -2.592 1 97.69 91 ILE B CA 1
ATOM 1828 C C . ILE B 1 91 ? -3.641 -7.488 -2.615 1 97.69 91 ILE B C 1
ATOM 1830 O O . ILE B 1 91 ? -3.318 -8.656 -2.824 1 97.69 91 ILE B O 1
ATOM 1834 N N . SER B 1 92 ? -4.852 -7.07 -2.402 1 97 92 SER B N 1
ATOM 1835 C CA . SER B 1 92 ? -5.945 -8.039 -2.416 1 97 92 SER B CA 1
ATOM 1836 C C . SER B 1 92 ? -6.027 -8.758 -3.76 1 97 92 SER B C 1
ATOM 1838 O O . SER B 1 92 ? -6.219 -9.977 -3.809 1 97 92 SER B O 1
ATOM 1840 N N . LEU B 1 93 ? -5.969 -8.078 -4.816 1 96.56 93 LEU B N 1
ATOM 1841 C CA . LEU B 1 93 ? -6.016 -8.664 -6.152 1 96.56 93 LEU B CA 1
ATOM 1842 C C . LEU B 1 93 ? -4.855 -9.633 -6.359 1 96.56 93 LEU B C 1
ATOM 1844 O O . LEU B 1 93 ? -5.051 -10.742 -6.863 1 96.56 93 LEU B O 1
ATOM 1848 N N . LEU B 1 94 ? -3.709 -9.203 -5.957 1 96.06 94 LEU B N 1
ATOM 1849 C CA . LEU B 1 94 ? -2.527 -10.039 -6.113 1 96.06 94 LEU B CA 1
ATOM 1850 C C . LEU B 1 94 ? -2.65 -11.312 -5.281 1 96.06 94 LEU B C 1
ATOM 1852 O O . LEU B 1 94 ? -2.295 -12.398 -5.746 1 96.06 94 LEU B O 1
ATOM 1856 N N . GLN B 1 95 ? -3.121 -11.133 -4.113 1 95 95 GLN B N 1
ATOM 1857 C CA . GLN B 1 95 ? -3.311 -12.289 -3.242 1 95 95 GLN B CA 1
ATOM 1858 C C . GLN B 1 95 ? -4.316 -13.266 -3.842 1 95 95 GLN B C 1
ATOM 1860 O O . GLN B 1 95 ? -4.129 -14.484 -3.762 1 95 95 GLN B O 1
ATOM 1865 N N . HIS B 1 96 ? -5.352 -12.82 -4.391 1 94.25 96 HIS B N 1
ATOM 1866 C CA . HIS B 1 96 ? -6.328 -13.68 -5.047 1 94.25 96 HIS B CA 1
ATOM 1867 C C . HIS B 1 96 ? -5.711 -14.422 -6.227 1 94.25 96 HIS B C 1
ATOM 1869 O O . HIS B 1 96 ? -5.918 -15.625 -6.387 1 94.25 96 HIS B O 1
ATOM 1875 N N . GLN B 1 97 ? -5.012 -13.711 -6.973 1 95.06 97 GLN B N 1
ATOM 1876 C CA . GLN B 1 97 ? -4.348 -14.312 -8.125 1 95.06 97 GLN B CA 1
ATOM 1877 C C . GLN B 1 97 ? -3.371 -15.398 -7.684 1 95.06 97 GLN B C 1
ATOM 1879 O O . GLN B 1 97 ? -3.289 -16.453 -8.312 1 95.06 97 GLN B O 1
ATOM 1884 N N . LEU B 1 98 ? -2.643 -15.133 -6.684 1 95.19 98 LEU B N 1
ATOM 1885 C CA . LEU B 1 98 ? -1.69 -16.109 -6.148 1 95.19 98 LEU B CA 1
ATOM 1886 C C . LEU B 1 98 ? -2.4 -17.391 -5.73 1 95.19 98 LEU B C 1
ATOM 1888 O O . LEU B 1 98 ? -1.936 -18.484 -6.039 1 95.19 98 LEU B O 1
ATOM 1892 N N . ARG B 1 99 ? -3.459 -17.203 -5.059 1 93.88 99 ARG B N 1
ATOM 1893 C CA . ARG B 1 99 ? -4.215 -18.359 -4.617 1 93.88 99 ARG B CA 1
ATOM 1894 C C . ARG B 1 99 ? -4.699 -19.188 -5.809 1 93.88 99 ARG B C 1
ATOM 1896 O O . ARG B 1 99 ? -4.605 -20.422 -5.801 1 93.88 99 ARG B O 1
ATOM 1903 N N . GLN B 1 100 ? -5.215 -18.516 -6.754 1 95 100 GLN B N 1
ATOM 1904 C CA . GLN B 1 100 ? -5.691 -19.203 -7.945 1 95 100 GLN B CA 1
ATOM 1905 C C . GLN B 1 100 ? -4.559 -19.969 -8.625 1 95 100 GLN B C 1
ATOM 1907 O O . GLN B 1 100 ? -4.734 -21.125 -9.008 1 95 100 GLN B O 1
ATOM 1912 N N . LEU B 1 101 ? -3.447 -19.312 -8.742 1 93.81 101 LEU B N 1
ATOM 1913 C CA . LEU B 1 101 ? -2.305 -19.953 -9.391 1 93.81 101 LEU B CA 1
ATOM 1914 C C . LEU B 1 101 ? -1.806 -21.141 -8.57 1 93.81 101 LEU B C 1
ATOM 1916 O O . LEU B 1 101 ? -1.388 -22.156 -9.125 1 93.81 101 LEU B O 1
ATOM 1920 N N . GLN B 1 102 ? -1.839 -20.938 -7.336 1 93.62 102 GLN B N 1
ATOM 1921 C CA . GLN B 1 102 ? -1.441 -22.047 -6.461 1 93.62 102 GLN B CA 1
ATOM 1922 C C . GLN B 1 102 ? -2.354 -23.25 -6.645 1 93.62 102 GLN B C 1
ATOM 1924 O O . GLN B 1 102 ? -1.886 -24.391 -6.664 1 93.62 102 GLN B O 1
ATOM 1929 N N . MET B 1 103 ? -3.588 -23.031 -6.762 1 93.06 103 MET B N 1
ATOM 1930 C CA . MET B 1 103 ? -4.539 -24.125 -6.984 1 93.06 103 MET B CA 1
ATOM 1931 C C . MET B 1 103 ? -4.305 -24.781 -8.344 1 93.06 103 MET B C 1
ATOM 1933 O O . MET B 1 103 ? -4.309 -26 -8.453 1 93.06 103 MET B O 1
ATOM 1937 N N . ASP B 1 104 ? -4.141 -23.953 -9.273 1 88.88 104 ASP B N 1
ATOM 1938 C CA . ASP B 1 104 ? -3.873 -24.469 -10.617 1 88.88 104 ASP B CA 1
ATOM 1939 C C . ASP B 1 104 ? -2.604 -25.312 -10.633 1 88.88 104 ASP B C 1
ATOM 1941 O O . ASP B 1 104 ? -2.564 -26.375 -11.266 1 88.88 104 ASP B O 1
ATOM 1945 N N . LEU B 1 105 ? -1.596 -24.859 -10.023 1 92.31 105 LEU B N 1
ATOM 1946 C CA . LEU B 1 105 ? -0.333 -25.594 -9.969 1 92.31 105 LEU B CA 1
ATOM 1947 C C . LEU B 1 105 ? -0.499 -26.922 -9.227 1 92.31 105 LEU B C 1
ATOM 1949 O O . LEU B 1 105 ? 0.045 -27.938 -9.648 1 92.31 105 LEU B O 1
ATOM 1953 N N . SER B 1 106 ? -1.16 -26.875 -8.148 1 90.06 106 SER B N 1
ATOM 1954 C CA . SER B 1 106 ? -1.421 -28.094 -7.406 1 90.06 106 SER B CA 1
ATOM 1955 C C . SER B 1 106 ? -2.156 -29.109 -8.266 1 90.06 106 SER B C 1
ATOM 1957 O O . SER B 1 106 ? -1.838 -30.312 -8.242 1 90.06 106 SER B O 1
ATOM 1959 N N . CYS B 1 107 ? -3.129 -28.703 -8.984 1 89.44 107 CYS B N 1
ATOM 1960 C CA . CYS B 1 107 ? -3.881 -29.562 -9.891 1 89.44 107 CYS B CA 1
ATOM 1961 C C . CYS B 1 107 ? -2.979 -30.125 -10.984 1 89.44 107 CYS B C 1
ATOM 1963 O O . CYS B 1 107 ? -3.047 -31.312 -11.297 1 89.44 107 CYS B O 1
ATOM 1965 N N . ALA B 1 108 ? -2.148 -29.266 -11.484 1 85.19 108 ALA B N 1
ATOM 1966 C CA . ALA B 1 108 ? -1.218 -29.719 -12.516 1 85.19 108 ALA B CA 1
ATOM 1967 C C . ALA B 1 108 ? -0.24 -30.75 -11.969 1 85.19 108 ALA B C 1
ATOM 1969 O O . ALA B 1 108 ? 0.051 -31.75 -12.625 1 85.19 108 ALA B O 1
ATOM 1970 N N . LYS B 1 109 ? 0.246 -30.547 -10.844 1 87.12 109 LYS B N 1
ATOM 1971 C CA . LYS B 1 109 ? 1.172 -31.484 -10.203 1 87.12 109 LYS B CA 1
ATOM 1972 C C . LYS B 1 109 ? 0.49 -32.812 -9.891 1 87.12 109 LYS B C 1
ATOM 1974 O O . LYS B 1 109 ? 1.096 -33.875 -10.039 1 87.12 109 LYS B O 1
ATOM 1979 N N . SER B 1 110 ? -0.742 -32.688 -9.453 1 85.5 110 SER B N 1
ATOM 1980 C CA . SER B 1 110 ? -1.509 -33.875 -9.188 1 85.5 110 SER B CA 1
ATOM 1981 C C . SER B 1 110 ? -1.712 -34.719 -10.461 1 85.5 110 SER B C 1
ATOM 1983 O O . SER B 1 110 ? -1.588 -35.938 -10.438 1 85.5 110 SER B O 1
ATOM 1985 N N . GLU B 1 111 ? -2.039 -34.062 -11.492 1 84.25 111 GLU B N 1
ATOM 1986 C CA . GLU B 1 111 ? -2.211 -34.719 -12.781 1 84.25 111 GLU B CA 1
ATOM 1987 C C . GLU B 1 111 ? -0.908 -35.344 -13.25 1 84.25 111 GLU B C 1
ATOM 1989 O O . GLU B 1 111 ? -0.903 -36.5 -13.727 1 84.25 111 GLU B O 1
ATOM 1994 N N . LEU B 1 112 ? 0.155 -34.656 -13.156 1 82.69 112 LEU B N 1
ATOM 1995 C CA . LEU B 1 112 ? 1.468 -35.156 -13.547 1 82.69 112 LEU B CA 1
ATOM 1996 C C . LEU B 1 112 ? 1.843 -36.406 -12.742 1 82.69 112 LEU B C 1
ATOM 1998 O O . LEU B 1 112 ? 2.473 -37.312 -13.266 1 82.69 112 LEU B O 1
ATOM 2002 N N . SER B 1 113 ? 1.513 -36.406 -11.492 1 85.19 113 SER B N 1
ATOM 2003 C CA . SER B 1 113 ? 1.845 -37.531 -10.609 1 85.19 113 SER B CA 1
ATOM 2004 C C . SER B 1 113 ? 1.157 -38.812 -11.055 1 85.19 113 SER B C 1
ATOM 2006 O O . SER B 1 113 ? 1.668 -39.906 -10.82 1 85.19 113 SER B O 1
ATOM 2008 N N . LYS B 1 114 ? -0.085 -38.719 -11.742 1 79.56 114 LYS B N 1
ATOM 2009 C CA . LYS B 1 114 ? -0.783 -39.875 -12.273 1 79.56 114 LYS B CA 1
ATOM 2010 C C . LYS B 1 114 ? 0.022 -40.531 -13.391 1 79.56 114 LYS B C 1
ATOM 2012 O O . LYS B 1 114 ? 0.022 -41.781 -13.523 1 79.56 114 LYS B O 1
ATOM 2017 N N . TYR B 1 115 ? 0.726 -39.906 -14.18 1 70.88 115 TYR B N 1
ATOM 2018 C CA . TYR B 1 115 ? 1.54 -40.406 -15.273 1 70.88 115 TYR B CA 1
ATOM 2019 C C . TYR B 1 115 ? 2.865 -40.969 -14.758 1 70.88 115 TYR B C 1
ATOM 2021 O O . TYR B 1 115 ? 3.375 -41.969 -15.273 1 70.88 115 TYR B O 1
ATOM 2029 N N . GLN B 1 116 ? 3.385 -40.312 -13.828 1 66.56 116 GLN B N 1
ATOM 2030 C CA . GLN B 1 116 ? 4.656 -40.75 -13.266 1 66.56 116 GLN B CA 1
ATOM 2031 C C . GLN B 1 116 ? 4.492 -42.062 -12.516 1 66.56 116 GLN B C 1
ATOM 2033 O O . GLN B 1 116 ? 5.414 -42.875 -12.477 1 66.56 116 GLN B O 1
ATOM 2038 N N . ASN B 1 117 ? 3.365 -42.281 -11.938 1 62.84 117 ASN B N 1
ATOM 2039 C CA . ASN B 1 117 ? 3.092 -43.531 -11.25 1 62.84 117 ASN B CA 1
ATOM 2040 C C . ASN B 1 117 ? 2.74 -44.656 -12.242 1 62.84 117 ASN B C 1
ATOM 2042 O O . ASN B 1 117 ? 2.973 -45.844 -11.961 1 62.84 117 ASN B O 1
ATOM 2046 N N . LEU B 1 118 ? 2.104 -44.375 -13.367 1 55.25 118 LEU B N 1
ATOM 2047 C CA . LEU B 1 118 ? 1.905 -45.344 -14.414 1 55.25 118 LEU B CA 1
ATOM 2048 C C . LEU B 1 118 ? 3.221 -45.688 -15.117 1 55.25 118 LEU B C 1
ATOM 2050 O O . LEU B 1 118 ? 3.436 -46.812 -15.562 1 55.25 118 LEU B O 1
ATOM 2054 N N . GLY B 1 119 ? 3.961 -44.531 -15.484 1 49.03 119 GLY B N 1
ATOM 2055 C CA . GLY B 1 119 ? 5.281 -44.75 -16.047 1 49.03 119 GLY B CA 1
ATOM 2056 C C . GLY B 1 119 ? 6.32 -45.125 -15.008 1 49.03 119 GLY B C 1
ATOM 2057 O O . GLY B 1 119 ? 7.02 -44.25 -14.492 1 49.03 119 GLY B O 1
ATOM 2058 N N . GLY B 1 120 ? 6.316 -45.562 -13.867 1 41.69 120 GLY B N 1
ATOM 2059 C CA . GLY B 1 120 ? 7.531 -46.156 -13.305 1 41.69 120 GLY B CA 1
ATOM 2060 C C . GLY B 1 120 ? 8.516 -46.625 -14.352 1 41.69 120 GLY B C 1
ATOM 2061 O O . GLY B 1 120 ? 9.562 -47.188 -14.023 1 41.69 120 GLY B O 1
ATOM 2062 N N . MET B 1 121 ? 8.359 -46.812 -15.641 1 34.47 121 MET B N 1
ATOM 2063 C CA . MET B 1 121 ? 9.531 -46.875 -16.5 1 34.47 121 MET B CA 1
ATOM 2064 C C . MET B 1 121 ? 10.172 -45.469 -16.625 1 34.47 121 MET B C 1
ATOM 2066 O O . MET B 1 121 ? 11.383 -45.344 -16.453 1 34.47 121 MET B O 1
ATOM 2070 N N . CYS B 1 122 ? 10.031 -44.312 -17.578 1 31.38 122 CYS B N 1
ATOM 2071 C CA . CYS B 1 122 ? 11.008 -43.312 -17.953 1 31.38 122 CYS B CA 1
ATOM 2072 C C . CYS B 1 122 ? 10.859 -42.062 -17.109 1 31.38 122 CYS B C 1
ATOM 2074 O O . CYS B 1 122 ? 11.766 -41.219 -17.047 1 31.38 122 CYS B O 1
ATOM 2076 N N . VAL B 1 123 ? 9.75 -41.219 -16.812 1 34.56 123 VAL B N 1
ATOM 2077 C CA . VAL B 1 123 ? 9.828 -39.75 -16.766 1 34.56 123 VAL B CA 1
ATOM 2078 C C . VAL B 1 123 ? 10.242 -39.312 -15.359 1 34.56 123 VAL B C 1
ATOM 2080 O O . VAL B 1 123 ? 9.773 -39.875 -14.359 1 34.56 123 VAL B O 1
ATOM 2083 N N . GLN B 1 124 ? 11.469 -38.594 -15.133 1 29.39 124 GLN B N 1
ATOM 2084 C CA . GLN B 1 124 ? 12.195 -37.812 -14.148 1 29.39 124 GLN B CA 1
ATOM 2085 C C . GLN B 1 124 ? 11.273 -36.844 -13.422 1 29.39 124 GLN B C 1
ATOM 2087 O O . GLN B 1 124 ? 10.516 -36.094 -14.055 1 29.39 124 GLN B O 1
ATOM 2092 N N . SER B 1 125 ? 10.852 -36.969 -12.141 1 31.2 125 SER B N 1
ATOM 2093 C CA . SER B 1 125 ? 10.062 -36.344 -11.07 1 31.2 125 SER B CA 1
ATOM 2094 C C . SER B 1 125 ? 10.531 -34.938 -10.789 1 31.2 125 SER B C 1
ATOM 2096 O O . SER B 1 125 ? 11.695 -34.688 -10.477 1 31.2 125 SER B O 1
ATOM 2098 N N . LEU B 1 126 ? 10 -33.812 -11.328 1 31.67 126 LEU B N 1
ATOM 2099 C CA . LEU B 1 126 ? 10.086 -32.438 -10.898 1 31.67 126 LEU B CA 1
ATOM 2100 C C . LEU B 1 126 ? 9.578 -32.25 -9.469 1 31.67 126 LEU B C 1
ATOM 2102 O O . LEU B 1 126 ? 8.367 -32.25 -9.234 1 31.67 126 LEU B O 1
ATOM 2106 N N . SER B 1 127 ? 9.859 -33 -8.359 1 28.88 127 SER B N 1
ATOM 2107 C CA . SER B 1 127 ? 9.523 -32.969 -6.938 1 28.88 127 SER B CA 1
ATOM 2108 C C . SER B 1 127 ? 9.711 -31.578 -6.355 1 28.88 127 SER B C 1
ATOM 2110 O O . SER B 1 127 ? 9.195 -31.266 -5.281 1 28.88 127 SER B O 1
ATOM 2112 N N . THR B 1 128 ? 10.664 -30.672 -6.512 1 29.84 128 THR B N 1
ATOM 2113 C CA . THR B 1 128 ? 11.188 -29.812 -5.457 1 29.84 128 THR B CA 1
ATOM 2114 C C . THR B 1 128 ? 10.234 -28.656 -5.188 1 29.84 128 THR B C 1
ATOM 2116 O O . THR B 1 128 ? 10.555 -27.75 -4.414 1 29.84 128 THR B O 1
ATOM 2119 N N . LEU B 1 129 ? 9.188 -28.312 -5.953 1 31.12 129 LEU B N 1
ATOM 2120 C CA . LEU B 1 129 ? 8.711 -26.953 -5.766 1 31.12 129 LEU B CA 1
ATOM 2121 C C . LEU B 1 129 ? 7.777 -26.859 -4.559 1 31.12 129 LEU B C 1
ATOM 2123 O O . LEU B 1 129 ? 7.09 -25.859 -4.375 1 31.12 129 LEU B O 1
ATOM 2127 N N . ARG B 1 130 ? 7.555 -27.828 -3.629 1 30.2 130 ARG B N 1
ATOM 2128 C CA . ARG B 1 130 ? 6.562 -27.797 -2.559 1 30.2 130 ARG B CA 1
ATOM 2129 C C . ARG B 1 130 ? 6.879 -26.703 -1.544 1 30.2 130 ARG B C 1
ATOM 2131 O O . ARG B 1 130 ? 6.125 -26.5 -0.593 1 30.2 130 ARG B O 1
ATOM 2138 N N . LEU B 1 131 ? 7.996 -26.344 -1.162 1 27.94 131 LEU B N 1
ATOM 2139 C CA . LEU B 1 131 ? 8.219 -25.875 0.203 1 27.94 131 LEU B CA 1
ATOM 2140 C C . LEU B 1 131 ? 7.453 -24.578 0.468 1 27.94 131 LEU B C 1
ATOM 2142 O O . LEU B 1 131 ? 6.785 -24.453 1.497 1 27.94 131 LEU B O 1
ATOM 2146 N N . SER B 1 132 ? 8.031 -23.266 0.238 1 28.89 132 SER B N 1
ATOM 2147 C CA . SER B 1 132 ? 8.227 -22.078 1.058 1 28.89 132 SER B CA 1
ATOM 2148 C C . SER B 1 132 ? 7.012 -21.156 0.999 1 28.89 132 SER B C 1
ATOM 2150 O O . SER B 1 132 ? 7.047 -20.047 1.517 1 28.89 132 SER B O 1
ATOM 2152 N N . LEU B 1 133 ? 6.039 -21.375 0.286 1 31.72 133 LEU B N 1
ATOM 2153 C CA . LEU B 1 133 ? 5.148 -20.25 0.04 1 31.72 133 LEU B CA 1
ATOM 2154 C C . LEU B 1 133 ? 4.102 -20.125 1.143 1 31.72 133 LEU B C 1
ATOM 2156 O O . LEU B 1 133 ? 3.264 -19.219 1.113 1 31.72 133 LEU B O 1
ATOM 2160 N N . CYS B 1 134 ? 3.984 -21.031 2.068 1 29.72 134 CYS B N 1
ATOM 2161 C CA . CYS B 1 134 ? 2.91 -20.984 3.057 1 29.72 134 CYS B CA 1
ATOM 2162 C C . CYS B 1 134 ? 3.004 -19.719 3.9 1 29.72 134 CYS B C 1
ATOM 2164 O O . CYS B 1 134 ? 2.016 -19.297 4.504 1 29.72 134 CYS B O 1
ATOM 2166 N N . GLY B 1 135 ? 4.125 -19.328 4.195 1 27.44 135 GLY B N 1
ATOM 2167 C CA . GLY B 1 135 ? 4.25 -18.297 5.207 1 27.44 135 GLY B CA 1
ATOM 2168 C C . GLY B 1 135 ? 3.6 -16.984 4.805 1 27.44 135 GLY B C 1
ATOM 2169 O O . GLY B 1 135 ? 3.248 -16.172 5.66 1 27.44 135 GLY B O 1
ATOM 2170 N N . ILE B 1 136 ? 3.664 -16.656 3.557 1 31.47 136 ILE B N 1
ATOM 2171 C CA . ILE B 1 136 ? 3.27 -15.281 3.23 1 31.47 136 ILE B CA 1
ATOM 2172 C C . ILE B 1 136 ? 1.749 -15.156 3.299 1 31.47 136 ILE B C 1
ATOM 2174 O O . ILE B 1 136 ? 1.223 -14.062 3.52 1 31.47 136 ILE B O 1
ATOM 2178 N N . VAL B 1 137 ? 1.014 -16.219 3.178 1 30.75 137 VAL B N 1
ATOM 2179 C CA . VAL B 1 137 ? -0.442 -16.109 3.195 1 30.75 137 VAL B CA 1
ATOM 2180 C C . VAL B 1 137 ? -0.911 -15.672 4.586 1 30.75 137 VAL B C 1
ATOM 2182 O O . VAL B 1 137 ? -1.996 -15.109 4.734 1 30.75 137 VAL B O 1
ATOM 2185 N N . ARG B 1 138 ? -0.149 -16.109 5.547 1 29.97 138 ARG B N 1
ATOM 2186 C CA . ARG B 1 138 ? -0.692 -15.781 6.859 1 29.97 138 ARG B CA 1
ATOM 2187 C C . ARG B 1 138 ? -0.778 -14.273 7.059 1 29.97 138 ARG B C 1
ATOM 2189 O O . ARG B 1 138 ? -1.461 -13.805 7.969 1 29.97 138 ARG B O 1
ATOM 2196 N N . ILE B 1 139 ? 0.144 -13.664 6.492 1 28.64 139 ILE B N 1
ATOM 2197 C CA . ILE B 1 139 ? 0.06 -12.25 6.859 1 28.64 139 ILE B CA 1
ATOM 2198 C C . ILE B 1 139 ? -1.255 -11.664 6.352 1 28.64 139 ILE B C 1
ATOM 2200 O O . ILE B 1 139 ? -1.867 -10.828 7.016 1 28.64 139 ILE B O 1
ATOM 2204 N N . LEU B 1 140 ? -1.645 -12.008 5.133 1 33.31 140 LEU B N 1
ATOM 2205 C CA . LEU B 1 140 ? -2.738 -11.219 4.574 1 33.31 140 LEU B CA 1
ATOM 2206 C C . LEU B 1 140 ? -4.078 -11.672 5.145 1 33.31 140 LEU B C 1
ATOM 2208 O O . LEU B 1 140 ? -5.133 -11.234 4.676 1 33.31 140 LEU B O 1
ATOM 2212 N N . ARG B 1 141 ? -4.066 -12.773 5.871 1 31.16 141 ARG B N 1
ATOM 2213 C CA . ARG B 1 141 ? -5.371 -12.914 6.516 1 31.16 141 ARG B CA 1
ATOM 2214 C C . ARG B 1 141 ? -5.719 -11.664 7.316 1 31.16 141 ARG B C 1
ATOM 2216 O O . ARG B 1 141 ? -5.34 -11.539 8.484 1 31.16 141 ARG B O 1
ATOM 2223 N N . VAL B 1 142 ? -5.535 -10.547 6.801 1 26.22 142 VAL B N 1
ATOM 2224 C CA . VAL B 1 142 ? -6.203 -9.375 7.355 1 26.22 142 VAL B CA 1
ATOM 2225 C C . VAL B 1 142 ? -7.656 -9.719 7.684 1 26.22 142 VAL B C 1
ATOM 2227 O O . VAL B 1 142 ? -8.406 -10.172 6.816 1 26.22 142 VAL B O 1
ATOM 2230 N N . LYS B 1 143 ? -7.965 -9.883 8.938 1 26.61 143 LYS B N 1
ATOM 2231 C CA . LYS B 1 143 ? -9.242 -10.156 9.602 1 26.61 143 LYS B CA 1
ATOM 2232 C C . LYS B 1 143 ? -10.367 -9.352 8.977 1 26.61 143 LYS B C 1
ATOM 2234 O O . LYS B 1 143 ? -10.211 -8.156 8.703 1 26.61 143 LYS B O 1
ATOM 2239 N N . ARG B 1 144 ? -11.32 -9.93 8.078 1 26.27 144 ARG B N 1
ATOM 2240 C CA . ARG B 1 144 ? -12.703 -9.453 8.125 1 26.27 144 ARG B CA 1
ATOM 2241 C C . ARG B 1 144 ? -13.094 -9.062 9.547 1 26.27 144 ARG B C 1
ATOM 2243 O O . ARG B 1 144 ? -13.273 -9.93 10.406 1 26.27 144 ARG B O 1
ATOM 2250 N N . VAL B 1 145 ? -12.688 -7.965 10.172 1 20.97 145 VAL B N 1
ATOM 2251 C CA . VAL B 1 145 ? -13.555 -7.371 11.18 1 20.97 145 VAL B CA 1
ATOM 2252 C C . VAL B 1 145 ? -14.898 -6.996 10.555 1 20.97 145 VAL B C 1
ATOM 2254 O O . VAL B 1 145 ? -14.945 -6.473 9.438 1 20.97 145 VAL B O 1
#

Secondary structure (DSSP, 8-state):
-------------HHHHHHT----TT-SSTTTS-TT-HHHHHHHHHHH-HHHHHHHHHHS-HHHHHHHHHHHHHHHHHHHH-TTTHHHHHHHHHHHHHHHHHHHHHHHHHHHHHHHHH-SSS-----GGGSTTHHHHHHH-----/-------------HHHHHHT----TT-SSTTTS-TT-HHHHHHHHHHH-HHHHHHHHHHS-HHHHHHHHHHHHHHHHHHHH-TTTHHHHHHHHHHHHHHHHHHHHHHHHHHHHHHHHH-SSS-----GGGSTTHHHHHHH-----

Sequence (290 aa):
MSSSSSLSSNSPCAACKFLRRKCQPECTFAPYFPPDQPQKFANVHKVFGASNVTKLLNELQPHQREDAVNSLAYEADMRLRDPVYGCVGVISLLQHQLRQLQMDLSCAKSELSKYQNLGGMCVQSLSTLRLSLCGIVRILRVKRVMSSSSSLSSNSPCAACKFLRRKCQPECTFAPYFPPDQPQKFANVHKVFGASNVTKLLNELQPHQREDAVNSLAYEADMRLRDPVYGCVGVISLLQHQLRQLQMDLSCAKSELSKYQNLGGMCVQSLSTLRLSLCGIVRILRVKRV

InterPro domains:
  IPR004883 Lateral organ boundaries, LOB [PF03195] (12-109)
  IPR004883 Lateral organ boundaries, LOB [PS50891] (11-112)

pLDDT: mean 78.78, std 27.84, range [20.97, 98.81]

Organism: Capsicum annuum (NCBI:txid4072)

Nearest PDB structures (foldseek):
  5ly0-assembly1_B  TM=9.952E-01  e=1.604E-13  Triticum turgidum
  5ly0-assembly1_B  TM=9.953E-01  e=1.681E-13  Triticum turgidum

Solvent-accessible surface area (backbone atoms only — not comparable to full-atom values): 16715 Å² total; per-residue (Å²): 135,82,77,72,73,72,71,75,72,75,71,46,21,19,50,27,58,74,67,70,49,86,60,52,97,80,44,88,49,44,89,75,22,43,54,90,42,44,62,54,38,52,39,29,36,64,49,28,30,64,65,39,51,50,53,52,51,69,72,43,56,80,90,44,38,61,54,21,51,52,31,45,36,52,46,22,49,33,28,73,77,33,71,45,36,25,55,52,48,53,42,51,54,51,52,51,50,42,51,52,48,50,51,51,36,52,51,47,52,54,56,48,50,57,50,40,66,74,33,73,78,78,71,85,80,90,70,81,86,73,73,79,68,64,65,65,57,61,63,65,61,62,74,87,122,135,81,76,72,74,69,70,76,72,74,71,48,20,20,50,27,58,73,69,71,48,86,59,53,97,80,43,87,50,45,89,76,20,43,55,89,42,45,61,53,39,52,40,28,36,65,49,27,31,64,66,38,50,50,54,52,50,69,74,42,55,78,90,43,37,61,56,20,52,52,30,44,34,51,46,24,50,33,27,73,76,32,70,44,38,24,56,52,46,54,44,50,53,49,52,52,49,42,52,53,50,51,50,52,37,52,52,47,51,54,56,48,50,57,50,42,66,72,34,73,79,78,72,83,79,89,68,80,83,76,73,80,69,66,66,66,57,61,65,66,64,62,74,86,122

Foldseek 3Di:
DPPPPPPVVQPAFLQCVVVVHDRDPPHLCPVAGHNVRNVLVVLLCVVQNPVRLVVVLVVDDPVCNNVVSVVSSQQSVQCVVPVPQGVVVVVVVVLVVVVVVVVVVVVVLVVVVVVCVVPPPDDDDPPDPPDDDVPVVVVPVPDPD/DPPPPPPPVQPAFLQCVVVVHDRDPPHLCPVAGHNVRNVLVVLLCVVQNPVRLVVVLVVDDPVCNNVVSVVSSQQSVQCVVPVPQGVVVVVVVVLVVVVVVVVVVVVVLVVVVVVCVVPPPDDDDPPDPPDDDVPVVVVPVPDPD

Radius of gyration: 26.34 Å; Cα contacts (8 Å, |Δi|>4): 261; chains: 2; bounding box: 65×89×74 Å